Protein AF-A0A510UNJ1-F1 (afdb_monomer)

Structure (mmCIF, N/CA/C/O backbone):
data_AF-A0A510UNJ1-F1
#
_entry.id   AF-A0A510UNJ1-F1
#
loop_
_atom_site.group_PDB
_atom_site.id
_atom_site.type_symbol
_atom_site.label_atom_id
_atom_site.label_alt_id
_atom_site.label_comp_id
_atom_site.label_asym_id
_atom_site.label_entity_id
_atom_site.label_seq_id
_atom_site.pdbx_PDB_ins_code
_atom_site.Cartn_x
_atom_site.Cartn_y
_atom_site.Cartn_z
_atom_site.occupancy
_atom_site.B_iso_or_equiv
_atom_site.auth_seq_id
_atom_site.auth_comp_id
_atom_site.auth_asym_id
_atom_site.auth_atom_id
_atom_site.pdbx_PDB_model_num
ATOM 1 N N . MET A 1 1 ? 38.463 -14.351 -12.383 1.00 63.19 1 MET A N 1
ATOM 2 C CA . MET A 1 1 ? 37.928 -12.969 -12.319 1.00 63.19 1 MET A CA 1
ATOM 3 C C . MET A 1 1 ? 36.703 -12.955 -11.418 1.00 63.19 1 MET A C 1
ATOM 5 O O . MET A 1 1 ? 35.795 -13.740 -11.665 1.00 63.19 1 MET A O 1
ATOM 9 N N . VAL A 1 2 ? 36.677 -12.111 -10.383 1.00 76.62 2 VAL A N 1
ATOM 10 C CA . VAL A 1 2 ? 35.501 -11.954 -9.507 1.00 76.62 2 VAL A CA 1
ATOM 11 C C . VAL A 1 2 ? 34.399 -11.244 -10.297 1.00 76.62 2 VAL A C 1
ATOM 13 O O . VAL A 1 2 ? 34.618 -10.145 -10.804 1.00 76.62 2 VAL A O 1
ATOM 16 N N . ARG A 1 3 ? 33.237 -11.886 -10.448 1.00 82.31 3 ARG A N 1
ATOM 17 C CA . ARG A 1 3 ? 32.054 -11.294 -11.090 1.00 82.31 3 ARG A CA 1
ATOM 18 C C . ARG A 1 3 ? 31.134 -10.731 -10.015 1.00 82.31 3 ARG A C 1
ATOM 20 O O . ARG A 1 3 ? 30.825 -11.417 -9.045 1.00 82.31 3 ARG A O 1
ATOM 27 N N . PHE A 1 4 ? 30.714 -9.482 -10.185 1.00 87.44 4 PHE A N 1
ATOM 28 C CA . PHE A 1 4 ? 29.807 -8.809 -9.259 1.00 87.44 4 PHE A CA 1
ATOM 29 C C . PHE A 1 4 ? 28.425 -8.699 -9.892 1.00 87.44 4 PHE A C 1
ATOM 31 O O . PHE A 1 4 ? 28.210 -7.842 -10.745 1.00 87.44 4 PHE A O 1
ATOM 38 N N . ASP A 1 5 ? 27.480 -9.535 -9.471 1.00 90.50 5 ASP A N 1
ATOM 39 C CA . ASP A 1 5 ? 26.153 -9.570 -10.088 1.00 90.50 5 ASP A CA 1
ATOM 40 C C . ASP A 1 5 ? 25.157 -8.632 -9.397 1.00 90.50 5 ASP A C 1
ATOM 42 O O . ASP A 1 5 ? 25.157 -8.444 -8.175 1.00 90.50 5 ASP A O 1
ATOM 46 N N . CYS A 1 6 ? 24.257 -8.037 -10.179 1.00 89.81 6 CYS A N 1
ATOM 47 C CA . CYS A 1 6 ? 23.138 -7.281 -9.638 1.00 89.81 6 CYS A CA 1
ATOM 48 C C . CYS A 1 6 ? 22.082 -8.219 -9.038 1.00 89.81 6 CYS A C 1
ATOM 50 O O . CYS A 1 6 ? 21.509 -9.074 -9.714 1.00 89.81 6 CYS A O 1
ATOM 52 N N . ASN A 1 7 ? 21.730 -7.982 -7.773 1.00 86.19 7 ASN A N 1
ATOM 53 C CA . ASN A 1 7 ? 20.731 -8.768 -7.042 1.00 86.19 7 ASN A CA 1
ATOM 54 C C . ASN A 1 7 ? 19.298 -8.664 -7.600 1.00 86.19 7 ASN A C 1
ATOM 56 O O . ASN A 1 7 ? 18.437 -9.448 -7.180 1.00 86.19 7 ASN A O 1
ATOM 60 N N . GLY A 1 8 ? 19.042 -7.694 -8.485 1.00 86.12 8 GLY A N 1
ATOM 61 C CA . GLY A 1 8 ? 17.770 -7.484 -9.175 1.00 86.12 8 GLY A CA 1
ATOM 62 C C . GLY A 1 8 ? 17.743 -8.112 -10.566 1.00 86.12 8 GLY A C 1
ATOM 63 O O . GLY A 1 8 ? 17.022 -9.077 -10.785 1.00 86.12 8 GLY A O 1
ATOM 64 N N . CYS A 1 9 ? 18.532 -7.567 -11.495 1.00 88.69 9 CYS A N 1
ATOM 65 C CA . CYS A 1 9 ? 18.499 -7.930 -12.918 1.00 88.69 9 CYS A CA 1
ATOM 66 C C . CYS A 1 9 ? 19.518 -8.997 -13.346 1.00 88.69 9 CYS A C 1
ATOM 68 O O . CYS A 1 9 ? 19.547 -9.347 -14.519 1.00 88.69 9 CYS A O 1
ATOM 70 N N . LYS A 1 10 ? 20.370 -9.489 -12.433 1.00 90.00 10 LYS A N 1
ATOM 71 C CA . LYS A 1 10 ? 21.410 -10.500 -12.711 1.00 90.00 10 LYS A CA 1
ATOM 72 C C . LYS A 1 10 ? 22.481 -10.092 -13.735 1.00 90.00 10 LYS A C 1
ATOM 74 O O . LYS A 1 10 ? 23.269 -10.935 -14.141 1.00 90.00 10 LYS A O 1
ATOM 79 N N . LEU A 1 11 ? 22.567 -8.810 -14.098 1.00 90.50 11 LEU A N 1
ATOM 80 C CA . LEU A 1 11 ? 23.686 -8.287 -14.886 1.00 90.50 11 LEU A CA 1
ATOM 81 C C . LEU A 1 11 ? 24.994 -8.394 -14.096 1.00 90.50 11 LEU A C 1
ATOM 83 O O . LEU A 1 11 ? 25.033 -8.025 -12.919 1.00 90.50 11 LEU A O 1
ATOM 87 N N . SER A 1 12 ? 26.047 -8.865 -14.761 1.00 92.00 12 SER A N 1
ATOM 88 C CA . SER A 1 12 ? 27.388 -9.003 -14.194 1.00 92.00 12 SER A CA 1
ATOM 89 C C . SER A 1 12 ? 28.234 -7.759 -14.448 1.00 92.00 12 SER A C 1
ATOM 91 O O . SER A 1 12 ? 28.251 -7.213 -15.550 1.00 92.00 12 SER A O 1
ATOM 93 N N . PHE A 1 13 ? 28.988 -7.339 -13.434 1.00 92.19 13 PHE A N 1
ATOM 94 C CA . PHE A 1 13 ? 29.866 -6.173 -13.484 1.00 92.19 13 PHE A CA 1
ATOM 95 C C . PHE A 1 13 ? 31.313 -6.552 -13.169 1.00 92.19 13 PHE A C 1
ATOM 97 O O . PHE A 1 13 ? 31.586 -7.478 -12.403 1.00 92.19 13 PHE A O 1
ATOM 104 N N . SER A 1 14 ? 32.244 -5.785 -13.743 1.00 91.06 14 SER A N 1
ATOM 105 C CA . SER A 1 14 ? 33.690 -5.968 -13.565 1.00 91.06 14 SER A CA 1
ATOM 106 C C . SER A 1 14 ? 34.210 -5.480 -12.208 1.00 91.06 14 SER A C 1
ATOM 108 O O . SER A 1 14 ? 35.350 -5.757 -11.858 1.00 91.06 14 SER A O 1
ATOM 110 N N . SER A 1 15 ? 33.417 -4.703 -11.465 1.00 93.31 15 SER A N 1
ATOM 111 C CA . SER A 1 15 ? 33.780 -4.199 -10.141 1.00 93.31 15 SER A CA 1
ATOM 112 C C . SER A 1 15 ? 32.551 -3.954 -9.273 1.00 93.31 15 SER A C 1
ATOM 114 O O . SER A 1 15 ? 31.446 -3.703 -9.768 1.00 93.31 15 SER A O 1
ATOM 116 N N . GLU A 1 16 ? 32.765 -3.969 -7.960 1.00 91.19 16 GLU A N 1
ATOM 117 C CA . GLU A 1 16 ? 31.724 -3.677 -6.982 1.00 91.19 16 GLU A CA 1
ATOM 118 C C . GLU A 1 16 ? 31.163 -2.253 -7.125 1.00 91.19 16 GLU A C 1
ATOM 120 O O . GLU A 1 16 ? 29.950 -2.053 -7.051 1.00 91.19 16 GLU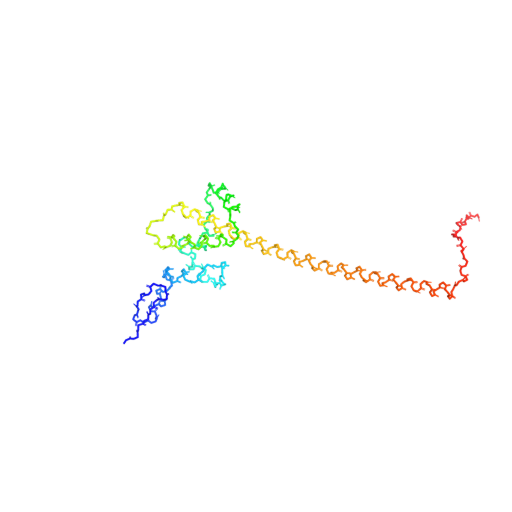 A O 1
ATOM 125 N N . ALA A 1 17 ? 32.023 -1.268 -7.401 1.00 90.94 17 ALA A N 1
ATOM 126 C CA . ALA A 1 17 ? 31.616 0.123 -7.594 1.00 90.94 17 ALA A CA 1
ATOM 127 C C . ALA A 1 17 ? 30.626 0.278 -8.762 1.00 90.94 17 ALA A C 1
ATOM 129 O O . ALA A 1 17 ? 29.587 0.920 -8.604 1.00 90.94 17 ALA A O 1
ATOM 130 N N . LYS A 1 18 ? 30.887 -0.383 -9.902 1.00 90.75 18 LYS A N 1
ATOM 131 C CA . LYS A 1 18 ? 29.983 -0.368 -11.065 1.00 90.75 18 LYS A CA 1
ATOM 132 C C . LYS A 1 18 ? 28.649 -1.050 -10.761 1.00 90.75 18 LYS A C 1
ATOM 134 O O . LYS A 1 18 ? 27.599 -0.520 -11.119 1.00 90.75 18 LYS A O 1
ATOM 139 N N . ARG A 1 19 ? 28.669 -2.183 -10.045 1.00 92.69 19 ARG A N 1
ATOM 140 C CA . ARG A 1 19 ? 27.445 -2.852 -9.567 1.00 92.69 19 ARG A CA 1
ATOM 141 C C . ARG A 1 19 ? 26.626 -1.921 -8.667 1.00 92.69 19 ARG A C 1
ATOM 143 O O . ARG A 1 19 ? 25.414 -1.826 -8.835 1.00 92.69 19 ARG A O 1
ATOM 150 N N . ASN A 1 20 ? 27.271 -1.247 -7.714 1.00 88.75 20 ASN A N 1
ATOM 151 C CA . ASN A 1 20 ? 26.604 -0.342 -6.774 1.00 88.75 20 ASN A CA 1
ATOM 152 C C . ASN A 1 20 ? 25.991 0.863 -7.484 1.00 88.75 20 ASN A C 1
ATOM 154 O O . ASN A 1 20 ? 24.855 1.217 -7.185 1.00 88.75 20 ASN A O 1
ATOM 158 N N . GLN A 1 21 ? 26.707 1.447 -8.445 1.00 89.50 21 GLN A N 1
ATOM 159 C CA . GLN A 1 21 ? 26.184 2.527 -9.274 1.00 89.50 21 GLN A CA 1
ATOM 160 C C . GLN A 1 21 ? 24.960 2.062 -10.071 1.00 89.50 21 GLN A C 1
ATOM 162 O O . GLN A 1 21 ? 23.917 2.700 -10.006 1.00 89.50 21 GLN A O 1
ATOM 167 N N . HIS A 1 22 ? 25.032 0.898 -10.724 1.00 90.06 22 HIS A N 1
ATOM 168 C CA . HIS A 1 22 ? 23.895 0.328 -11.449 1.00 90.06 22 HIS A CA 1
ATOM 169 C C . HIS A 1 22 ? 22.672 0.068 -10.552 1.00 90.06 22 HIS A C 1
ATOM 171 O O . HIS A 1 22 ? 21.536 0.305 -10.956 1.00 90.06 22 HIS A O 1
ATOM 177 N N . GLN A 1 23 ? 22.878 -0.415 -9.323 1.00 88.75 23 GLN A N 1
ATOM 178 C CA . GLN A 1 23 ? 21.786 -0.683 -8.381 1.00 88.75 23 GLN A CA 1
ATOM 179 C C . GLN A 1 23 ? 20.989 0.570 -7.990 1.00 88.75 23 GLN A C 1
ATOM 181 O O . GLN A 1 23 ? 19.853 0.427 -7.539 1.00 88.75 23 GLN A O 1
ATOM 186 N N . LEU A 1 24 ? 21.545 1.775 -8.163 1.00 84.94 24 LEU A N 1
ATOM 187 C CA . LEU A 1 24 ? 20.820 3.021 -7.902 1.00 84.94 24 LEU A CA 1
ATOM 188 C C . LEU A 1 24 ? 19.671 3.247 -8.891 1.00 84.94 24 LEU A C 1
ATOM 190 O O . LEU A 1 24 ? 18.649 3.790 -8.480 1.00 84.94 24 LEU A O 1
ATOM 194 N N . ASP A 1 25 ? 19.812 2.759 -10.125 1.00 84.56 25 ASP A N 1
ATOM 195 C CA . ASP A 1 25 ? 18.852 2.979 -11.217 1.00 84.56 25 ASP A CA 1
ATOM 196 C C . ASP A 1 25 ? 18.144 1.687 -11.661 1.00 84.56 25 ASP A C 1
ATOM 198 O O . ASP A 1 25 ? 17.183 1.705 -12.428 1.00 84.56 25 ASP A O 1
ATOM 202 N N . CYS A 1 26 ? 18.593 0.529 -11.175 1.00 88.38 26 CYS A N 1
ATOM 203 C CA . CYS A 1 26 ? 18.045 -0.767 -11.552 1.00 88.38 26 CYS A CA 1
ATOM 204 C C . CYS A 1 26 ? 16.625 -0.976 -10.999 1.00 88.38 26 CYS A C 1
ATOM 206 O O . CYS A 1 26 ? 16.444 -1.369 -9.844 1.00 88.38 26 CYS A O 1
ATOM 208 N N . THR A 1 27 ? 15.605 -0.821 -11.848 1.00 86.19 27 THR A N 1
ATOM 209 C CA . THR A 1 27 ? 14.188 -0.999 -11.486 1.00 86.19 27 THR A CA 1
ATOM 210 C C . THR A 1 27 ? 13.922 -2.331 -10.784 1.00 86.19 27 THR A C 1
ATOM 212 O O . THR A 1 27 ? 13.301 -2.357 -9.726 1.00 86.19 27 THR A O 1
ATOM 215 N N . LEU A 1 28 ? 14.454 -3.443 -11.305 1.00 87.12 28 LEU A N 1
ATOM 216 C CA . LEU A 1 28 ? 14.273 -4.777 -10.714 1.00 87.12 28 LEU A CA 1
ATOM 217 C C . LEU A 1 28 ? 14.868 -4.887 -9.307 1.00 87.12 28 LEU A C 1
ATOM 219 O O . LEU A 1 28 ? 14.268 -5.494 -8.418 1.00 87.12 28 LEU A O 1
ATOM 223 N N . PHE A 1 29 ? 16.040 -4.292 -9.087 1.00 88.62 29 PHE A N 1
ATOM 224 C CA . PHE A 1 29 ? 16.665 -4.263 -7.768 1.00 88.62 29 PHE A CA 1
ATOM 225 C C . PHE A 1 29 ? 15.842 -3.421 -6.794 1.00 88.62 29 PHE A C 1
ATOM 227 O O . PHE A 1 29 ? 15.574 -3.844 -5.670 1.00 88.62 29 PHE A O 1
ATOM 234 N N . LEU A 1 30 ? 15.392 -2.253 -7.241 1.00 86.56 30 LEU A N 1
ATOM 235 C CA . LEU A 1 30 ? 14.628 -1.330 -6.418 1.00 86.56 30 LEU A CA 1
ATOM 236 C C . LEU A 1 30 ? 13.249 -1.882 -6.057 1.00 86.56 30 LEU A C 1
ATOM 238 O O . LEU A 1 30 ? 12.837 -1.751 -4.905 1.00 86.56 30 LEU A O 1
ATOM 242 N N . LEU A 1 31 ? 12.569 -2.561 -6.987 1.00 86.69 31 LEU A N 1
ATOM 243 C CA . LEU A 1 31 ? 11.312 -3.264 -6.725 1.00 86.69 31 LEU A CA 1
ATOM 244 C C . LEU A 1 31 ? 11.490 -4.386 -5.701 1.00 86.69 31 LEU A C 1
ATOM 246 O O . LEU A 1 31 ? 10.633 -4.544 -4.830 1.00 86.69 31 LEU A O 1
ATOM 250 N N . LYS A 1 32 ? 12.626 -5.098 -5.736 1.00 86.75 32 LYS A N 1
ATOM 251 C CA . LYS A 1 32 ? 12.969 -6.157 -4.772 1.00 86.75 32 LYS A CA 1
ATOM 252 C C . LYS A 1 32 ? 13.074 -5.650 -3.331 1.00 86.75 32 LYS A C 1
ATOM 254 O O . LYS A 1 32 ? 12.850 -6.429 -2.411 1.00 86.75 32 LYS A O 1
ATOM 259 N N . LEU A 1 33 ? 13.356 -4.360 -3.121 1.00 84.25 33 LEU A N 1
ATOM 260 C CA . LEU A 1 33 ? 13.348 -3.755 -1.783 1.00 84.25 33 LEU A CA 1
ATOM 261 C C . LEU A 1 33 ? 11.960 -3.774 -1.119 1.00 84.25 33 LEU A C 1
ATOM 263 O O . LEU A 1 33 ? 11.892 -3.615 0.094 1.00 84.25 33 LEU A O 1
ATOM 267 N N . GLY A 1 34 ? 10.891 -3.961 -1.901 1.00 87.31 34 GLY A N 1
ATOM 268 C CA . GLY A 1 34 ? 9.498 -3.946 -1.459 1.00 87.31 34 GLY A CA 1
ATOM 269 C C . GLY A 1 34 ? 8.952 -2.548 -1.122 1.00 87.31 34 GLY A C 1
ATOM 270 O O . GLY A 1 34 ? 9.721 -1.608 -0.911 1.00 87.31 34 GLY A O 1
ATOM 271 N N . PRO A 1 35 ? 7.617 -2.393 -1.104 1.00 92.56 35 PRO A N 1
ATOM 272 C CA . PRO A 1 35 ? 6.972 -1.119 -0.821 1.00 92.56 35 PRO A CA 1
ATOM 273 C C . PRO A 1 35 ? 7.023 -0.763 0.670 1.00 92.56 35 PRO A C 1
ATOM 275 O O . PRO A 1 35 ? 7.065 -1.620 1.558 1.00 92.56 35 PRO A O 1
ATOM 278 N N . SER A 1 36 ? 6.954 0.533 0.943 1.00 93.12 36 SER A N 1
ATOM 279 C CA . SER A 1 36 ? 7.095 1.145 2.269 1.00 93.12 36 SER A CA 1
ATOM 280 C C . SER A 1 36 ? 6.017 0.771 3.280 1.00 93.12 36 SER A C 1
ATOM 282 O O . SER A 1 36 ? 6.259 0.865 4.481 1.00 93.12 36 SER A O 1
ATOM 284 N N . PHE A 1 37 ? 4.851 0.306 2.827 1.00 91.19 37 PHE A N 1
ATOM 285 C CA . PHE A 1 37 ? 3.825 -0.218 3.728 1.00 91.19 37 PHE A CA 1
ATOM 286 C C . PHE A 1 37 ? 4.173 -1.604 4.300 1.00 91.19 37 PHE A C 1
ATOM 288 O O . PHE A 1 37 ? 3.568 -2.007 5.288 1.00 91.19 37 PHE A O 1
ATOM 295 N N . ARG A 1 38 ? 5.146 -2.330 3.721 1.00 90.81 38 ARG A N 1
ATOM 296 C CA . ARG A 1 38 ? 5.634 -3.619 4.253 1.00 90.81 38 ARG A CA 1
ATOM 297 C C . ARG A 1 38 ? 6.970 -3.518 4.964 1.00 90.81 38 ARG A C 1
ATOM 299 O O . ARG A 1 38 ? 7.219 -4.269 5.900 1.00 90.81 38 ARG A O 1
ATOM 306 N N . ILE A 1 39 ? 7.854 -2.650 4.483 1.00 89.06 39 ILE A N 1
ATOM 307 C CA . ILE A 1 39 ? 9.242 -2.594 4.941 1.00 89.06 39 ILE A CA 1
ATOM 308 C C . ILE A 1 39 ? 9.567 -1.172 5.374 1.00 89.06 39 ILE A C 1
ATOM 310 O O . ILE A 1 39 ? 9.319 -0.208 4.652 1.00 89.06 39 ILE A O 1
ATOM 314 N N . LYS A 1 40 ? 10.186 -1.035 6.549 1.00 88.12 40 LYS A N 1
ATOM 315 C CA . LYS A 1 40 ? 10.689 0.256 7.021 1.00 88.12 40 LYS A CA 1
ATOM 316 C C . LYS A 1 40 ? 11.891 0.670 6.169 1.00 88.12 40 LYS A C 1
ATOM 318 O O . LYS A 1 40 ? 12.968 0.084 6.260 1.00 88.12 40 LYS A O 1
ATOM 323 N N . MET A 1 41 ? 11.705 1.686 5.331 1.00 86.44 41 MET A N 1
ATOM 324 C CA . MET A 1 41 ? 12.730 2.180 4.410 1.00 86.44 41 MET A CA 1
ATOM 325 C C . MET A 1 41 ? 13.316 3.518 4.866 1.00 86.44 41 MET A C 1
ATOM 327 O O . MET A 1 41 ? 12.628 4.351 5.453 1.00 86.44 41 MET A O 1
ATOM 331 N N . SER A 1 42 ? 14.587 3.767 4.539 1.00 89.88 42 SER A N 1
ATOM 332 C CA . SER A 1 42 ? 15.191 5.090 4.723 1.00 89.88 42 SER A CA 1
ATOM 333 C C . SER A 1 42 ? 14.649 6.098 3.702 1.00 89.88 42 SER A C 1
ATOM 335 O O . SER A 1 42 ? 14.262 5.728 2.590 1.00 89.88 42 SER A O 1
ATOM 337 N N . LYS A 1 43 ? 14.692 7.397 4.036 1.00 89.94 43 LYS A N 1
ATOM 338 C CA . LYS A 1 43 ? 14.239 8.488 3.148 1.00 89.94 43 LYS A CA 1
ATOM 339 C C . LYS A 1 43 ? 14.885 8.432 1.757 1.00 89.94 43 LYS A C 1
ATOM 34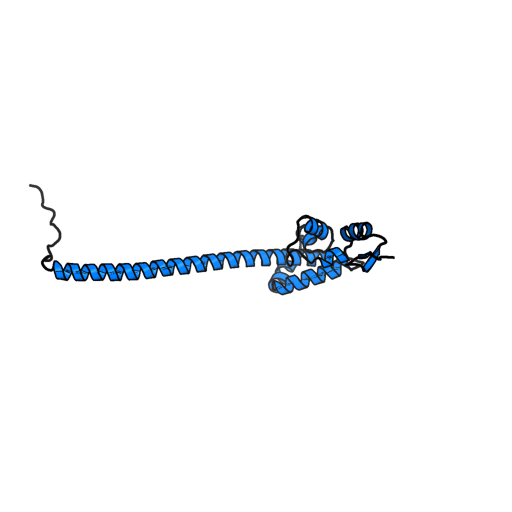1 O O . LYS A 1 43 ? 14.209 8.668 0.757 1.00 89.94 43 LYS A O 1
ATOM 346 N N . LYS A 1 44 ? 16.175 8.075 1.687 1.00 88.00 44 LYS A N 1
ATOM 347 C CA . LYS A 1 44 ? 16.905 7.914 0.420 1.00 88.00 44 LYS A CA 1
ATOM 348 C C . LYS A 1 44 ? 16.283 6.809 -0.440 1.00 88.00 44 LYS A C 1
ATOM 350 O O . LYS A 1 44 ? 15.969 7.058 -1.596 1.00 88.00 44 LYS A O 1
ATOM 355 N N . LYS A 1 45 ? 16.028 5.625 0.132 1.00 87.06 45 LYS A N 1
ATOM 356 C CA . LYS A 1 45 ? 15.422 4.501 -0.601 1.00 87.06 45 LYS A CA 1
ATOM 357 C C . LYS A 1 45 ? 13.974 4.786 -1.018 1.00 87.06 45 LYS A C 1
ATOM 359 O O . LYS A 1 45 ? 13.597 4.438 -2.129 1.00 87.06 45 LYS A O 1
ATOM 364 N N . LEU A 1 46 ? 13.197 5.481 -0.181 1.00 90.56 46 LEU A N 1
ATOM 365 C CA . LEU A 1 46 ? 11.845 5.937 -0.537 1.00 90.56 46 LEU A CA 1
ATOM 366 C C . LEU A 1 46 ? 11.856 6.865 -1.752 1.00 90.56 46 LEU A C 1
ATOM 368 O O . LEU A 1 46 ? 11.026 6.725 -2.643 1.00 90.56 46 LEU A O 1
ATOM 372 N N . ARG A 1 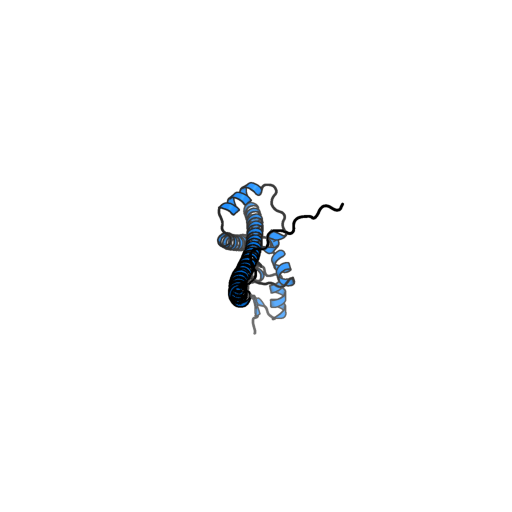47 ? 12.802 7.812 -1.801 1.00 90.88 47 ARG A N 1
ATOM 373 C CA . ARG A 1 47 ? 12.929 8.741 -2.931 1.00 90.88 47 ARG A CA 1
ATOM 374 C C . ARG A 1 47 ? 13.225 8.000 -4.232 1.00 90.88 47 ARG A C 1
ATOM 376 O O . ARG A 1 47 ? 12.612 8.331 -5.237 1.00 90.88 47 ARG A O 1
ATOM 383 N N . VAL A 1 48 ? 14.108 7.007 -4.177 1.00 89.62 48 VAL A N 1
ATOM 384 C CA . VAL A 1 48 ? 14.476 6.186 -5.337 1.00 89.62 48 VAL A CA 1
ATOM 385 C C . VAL A 1 48 ? 13.328 5.262 -5.766 1.00 89.62 48 VAL A C 1
ATOM 387 O O . VAL A 1 48 ? 13.080 5.099 -6.950 1.00 89.62 48 VAL A O 1
ATOM 390 N N . ARG A 1 49 ? 12.543 4.697 -4.841 1.00 91.06 49 ARG A N 1
ATOM 391 C CA . ARG A 1 49 ? 11.327 3.960 -5.234 1.00 91.06 49 ARG A CA 1
ATOM 392 C C . ARG A 1 49 ? 10.275 4.866 -5.868 1.00 91.06 49 ARG A C 1
ATOM 394 O O . ARG A 1 49 ? 9.621 4.476 -6.829 1.00 91.06 49 ARG A O 1
ATOM 401 N N . ALA A 1 50 ? 10.133 6.083 -5.357 1.00 92.50 50 ALA A N 1
ATOM 402 C CA . ALA A 1 50 ? 9.158 7.042 -5.857 1.00 92.50 50 ALA A CA 1
ATOM 403 C C . ALA A 1 50 ? 9.463 7.580 -7.266 1.00 92.50 50 ALA A C 1
ATOM 405 O O . ALA A 1 50 ? 8.588 8.208 -7.855 1.00 92.50 50 ALA A O 1
ATOM 406 N N . SER A 1 51 ? 10.672 7.372 -7.803 1.00 90.25 51 SER A N 1
ATOM 407 C CA . SER A 1 51 ? 10.976 7.670 -9.209 1.00 90.25 51 SER A CA 1
ATOM 408 C C . SER A 1 51 ? 10.563 6.546 -10.163 1.00 90.25 51 SER A C 1
ATOM 410 O O . SER A 1 51 ? 10.556 6.755 -11.370 1.00 90.25 51 SER A O 1
ATOM 412 N N . ILE A 1 52 ? 10.193 5.368 -9.649 1.00 90.81 52 ILE A N 1
ATOM 413 C CA . ILE A 1 52 ? 9.707 4.251 -10.462 1.00 90.81 52 ILE A CA 1
ATOM 414 C C . ILE A 1 52 ? 8.214 4.433 -10.703 1.00 90.81 52 ILE A C 1
ATOM 416 O O . ILE A 1 52 ? 7.409 4.304 -9.781 1.00 90.81 52 ILE A O 1
ATOM 420 N N . GLN A 1 53 ? 7.838 4.696 -11.950 1.00 91.69 53 GLN A N 1
ATOM 421 C CA . GLN A 1 53 ? 6.437 4.786 -12.339 1.00 91.69 53 GLN A CA 1
ATOM 422 C C . GLN A 1 53 ? 5.690 3.483 -12.020 1.00 91.69 53 GLN A C 1
ATOM 424 O O . GLN A 1 53 ? 6.173 2.387 -12.290 1.00 91.69 53 GLN A O 1
ATOM 429 N N . GLY A 1 54 ? 4.502 3.608 -11.427 1.00 91.50 54 GLY A N 1
ATOM 430 C CA . GLY A 1 54 ? 3.700 2.463 -10.990 1.00 91.50 54 GLY A CA 1
ATOM 431 C C . GLY A 1 54 ? 4.062 1.911 -9.610 1.00 91.50 54 GLY A C 1
ATOM 432 O O . GLY A 1 54 ? 3.318 1.077 -9.091 1.00 91.50 54 GLY A O 1
ATOM 433 N N . SER A 1 55 ? 5.135 2.389 -8.972 1.00 94.75 55 SER A N 1
ATOM 434 C CA . SER A 1 55 ? 5.403 2.024 -7.581 1.00 94.75 55 SER A CA 1
ATOM 435 C C . SER A 1 55 ? 4.371 2.620 -6.628 1.00 94.75 55 SER A C 1
ATOM 437 O O . SER A 1 55 ? 3.730 3.632 -6.928 1.00 94.75 55 SER A O 1
ATOM 439 N N . TYR A 1 56 ? 4.222 2.006 -5.453 1.00 95.56 56 TYR A N 1
ATOM 440 C CA . TYR A 1 56 ? 3.359 2.541 -4.396 1.00 95.56 56 TYR A CA 1
ATOM 441 C C . TYR A 1 56 ? 3.781 3.964 -3.996 1.00 95.56 56 TYR A C 1
ATOM 443 O O . TYR A 1 56 ? 2.951 4.864 -3.875 1.00 95.56 56 TYR A O 1
ATOM 451 N N . GLU A 1 57 ? 5.086 4.201 -3.838 1.00 95.62 57 GLU A N 1
ATOM 452 C CA . GLU A 1 57 ? 5.613 5.510 -3.451 1.00 95.62 57 GLU A CA 1
ATOM 453 C C . GLU A 1 57 ? 5.396 6.572 -4.532 1.00 95.62 57 GLU A C 1
ATOM 455 O O . GLU A 1 57 ? 5.130 7.731 -4.208 1.00 95.62 57 GLU A O 1
ATOM 460 N N . TRP A 1 58 ? 5.510 6.185 -5.804 1.00 95.50 58 TRP A N 1
ATOM 461 C CA . TRP A 1 58 ? 5.201 7.056 -6.931 1.00 95.50 58 TRP A CA 1
ATOM 462 C C . TRP A 1 58 ? 3.711 7.406 -6.943 1.00 95.50 58 TRP A C 1
ATOM 464 O O . TRP A 1 58 ? 3.357 8.582 -6.946 1.00 95.50 58 TRP A O 1
ATOM 474 N N . ALA A 1 59 ? 2.847 6.396 -6.827 1.00 96.25 59 ALA A N 1
ATOM 475 C CA . ALA A 1 59 ? 1.395 6.543 -6.847 1.00 96.25 59 ALA A CA 1
ATOM 476 C C . ALA A 1 59 ? 0.870 7.497 -5.762 1.00 96.25 59 ALA A C 1
ATOM 478 O O . ALA A 1 59 ? -0.056 8.267 -6.007 1.00 96.25 59 ALA A O 1
ATOM 479 N N . LEU A 1 60 ? 1.482 7.487 -4.574 1.00 95.12 60 LEU A N 1
ATOM 480 C CA . LEU A 1 60 ? 1.131 8.407 -3.489 1.00 95.12 60 LEU A CA 1
ATOM 481 C C . LEU A 1 60 ? 1.548 9.863 -3.738 1.00 95.12 60 LEU A C 1
ATOM 483 O O . LEU A 1 60 ? 0.982 10.761 -3.114 1.00 95.12 60 LEU A O 1
ATOM 487 N N . ARG A 1 61 ? 2.538 10.108 -4.604 1.00 94.62 61 ARG A N 1
ATOM 488 C CA . ARG A 1 61 ? 2.923 11.462 -5.041 1.00 94.62 61 ARG A CA 1
ATOM 489 C C . ARG A 1 61 ? 2.068 11.958 -6.198 1.00 94.62 61 ARG A C 1
ATOM 491 O O . ARG A 1 61 ? 1.997 13.161 -6.427 1.00 94.62 61 ARG A O 1
ATOM 498 N N . THR A 1 62 ? 1.431 11.045 -6.919 1.00 94.38 62 THR A N 1
ATOM 499 C CA . THR A 1 62 ? 0.522 11.376 -8.008 1.00 94.38 62 THR A CA 1
ATOM 500 C C . THR A 1 62 ? -0.838 11.798 -7.462 1.00 94.38 62 THR A C 1
ATOM 502 O O . THR A 1 62 ? -1.358 11.236 -6.491 1.00 94.38 62 THR A O 1
ATOM 505 N N . THR A 1 63 ? -1.435 12.798 -8.106 1.00 92.62 63 THR A N 1
ATOM 506 C CA . THR A 1 63 ? -2.800 13.227 -7.813 1.00 92.62 63 THR A CA 1
ATOM 507 C C . THR A 1 63 ? -3.801 12.142 -8.205 1.00 92.62 63 THR A C 1
ATOM 509 O O . THR A 1 63 ? -3.592 11.370 -9.142 1.00 92.62 63 THR A O 1
ATOM 512 N N . LEU A 1 64 ? -4.912 12.066 -7.469 1.00 92.69 64 LEU A N 1
ATOM 513 C CA . LEU A 1 64 ? -5.992 11.149 -7.816 1.00 92.69 64 LEU A CA 1
ATOM 514 C C . LEU A 1 64 ? -6.596 11.532 -9.180 1.00 92.69 64 LEU A C 1
ATOM 516 O O . LEU A 1 64 ? -6.829 12.719 -9.426 1.00 92.69 64 LEU A O 1
ATOM 520 N N . PRO A 1 65 ? -6.929 10.556 -10.044 1.00 91.88 65 PRO A N 1
ATOM 521 C CA . PRO A 1 65 ? -7.584 10.843 -11.317 1.00 91.88 65 PRO A CA 1
ATOM 522 C C . PRO A 1 65 ? -8.928 11.556 -11.099 1.00 91.88 65 PRO A C 1
ATOM 524 O O . PRO A 1 65 ? -9.697 11.160 -10.217 1.00 91.88 65 PRO A O 1
ATOM 527 N N . LYS A 1 66 ? -9.248 12.570 -11.919 1.00 85.75 66 LYS A N 1
ATOM 528 C CA . LYS A 1 66 ? -10.436 13.440 -11.748 1.00 85.75 66 LYS A CA 1
ATOM 529 C C . LYS A 1 66 ? -11.757 12.660 -11.612 1.00 85.75 66 LYS A C 1
ATOM 531 O O . LYS A 1 66 ? -12.577 12.979 -10.759 1.00 85.75 66 LYS A O 1
ATOM 536 N N . ASN A 1 67 ? -11.921 11.572 -12.367 1.00 83.94 67 ASN A N 1
ATOM 537 C CA . ASN A 1 67 ? -13.140 10.747 -12.384 1.00 83.94 67 ASN A CA 1
ATOM 538 C C . ASN A 1 67 ? -13.034 9.457 -11.544 1.00 83.94 67 ASN A C 1
ATOM 540 O O . ASN A 1 67 ? -13.752 8.485 -11.770 1.00 83.94 67 ASN A O 1
ATOM 544 N N . SER A 1 68 ? -12.141 9.423 -10.551 1.00 88.50 68 SER A N 1
ATOM 545 C CA . SER A 1 68 ? -11.844 8.208 -9.776 1.00 88.50 68 SER A CA 1
ATOM 546 C C . SER A 1 68 ? -12.868 7.848 -8.696 1.00 88.50 68 SER A C 1
ATOM 548 O O . SER A 1 68 ? -12.806 6.740 -8.168 1.00 88.50 68 SER A O 1
ATOM 550 N N . LYS A 1 69 ? -13.824 8.727 -8.356 1.00 90.69 69 LYS A N 1
ATOM 551 C CA . LYS A 1 69 ? -14.718 8.549 -7.191 1.00 90.69 69 LYS A CA 1
ATOM 552 C C . LYS A 1 69 ? -15.494 7.226 -7.217 1.00 90.69 69 LYS A C 1
ATOM 554 O O . LYS A 1 69 ? -15.490 6.503 -6.224 1.00 90.69 69 LYS A O 1
ATOM 559 N N . LYS A 1 70 ? -16.114 6.879 -8.352 1.00 90.38 70 LYS A N 1
ATOM 560 C CA . LYS A 1 70 ? -16.865 5.616 -8.504 1.00 90.38 70 LYS A CA 1
ATOM 561 C C . LYS A 1 70 ? -15.947 4.398 -8.356 1.00 90.38 70 LYS A C 1
ATOM 563 O O . LYS A 1 70 ? -16.247 3.500 -7.576 1.00 90.38 70 LYS A O 1
ATOM 568 N N . CYS A 1 71 ? -14.801 4.405 -9.039 1.00 88.44 71 CYS A N 1
ATOM 569 C CA . CYS A 1 71 ? -13.810 3.328 -8.959 1.00 88.44 71 CYS A CA 1
ATOM 570 C C . CYS A 1 71 ? -13.246 3.166 -7.543 1.00 88.44 71 CYS A C 1
ATOM 572 O O . CYS A 1 71 ? -13.089 2.047 -7.065 1.00 88.44 71 CYS A O 1
ATOM 574 N N . ARG A 1 72 ? -12.982 4.280 -6.856 1.00 92.56 72 ARG A N 1
ATOM 575 C CA . ARG A 1 72 ? -12.499 4.297 -5.476 1.00 92.56 72 ARG A CA 1
ATOM 576 C C . ARG A 1 72 ? -13.507 3.649 -4.532 1.00 92.56 72 ARG A C 1
ATOM 578 O O . ARG A 1 72 ? -13.130 2.753 -3.791 1.00 92.56 72 ARG A O 1
ATOM 585 N N . LEU A 1 73 ? -14.779 4.044 -4.602 1.00 92.19 73 LEU A N 1
ATOM 586 C CA . LEU A 1 73 ? -15.842 3.458 -3.777 1.00 92.19 73 LEU A CA 1
ATOM 587 C C . LEU A 1 73 ? -16.050 1.968 -4.072 1.00 92.19 73 LEU A C 1
ATOM 589 O O . LEU A 1 73 ? -16.212 1.175 -3.149 1.00 92.19 73 LEU A O 1
ATOM 593 N N . ALA A 1 74 ? -16.020 1.573 -5.347 1.00 92.00 74 ALA A N 1
ATOM 594 C CA . ALA A 1 74 ? -16.148 0.170 -5.731 1.00 92.00 74 ALA A CA 1
ATOM 595 C C . ALA A 1 74 ? -14.988 -0.679 -5.186 1.00 92.00 74 ALA A C 1
ATOM 597 O O . ALA A 1 74 ? -15.216 -1.765 -4.658 1.00 92.00 74 ALA A O 1
ATOM 598 N N . MET A 1 75 ? -13.750 -0.181 -5.273 1.00 92.88 75 MET A N 1
ATOM 599 C CA . MET A 1 75 ? -12.585 -0.883 -4.728 1.00 92.88 75 MET A CA 1
ATOM 600 C C . MET A 1 75 ? -12.578 -0.916 -3.204 1.00 92.88 75 MET A C 1
ATOM 602 O O . MET A 1 75 ? -12.231 -1.945 -2.636 1.00 92.88 75 MET A O 1
ATOM 606 N N . ASP A 1 76 ? -12.990 0.165 -2.546 1.00 92.12 76 ASP A N 1
ATOM 607 C CA . ASP A 1 76 ? -13.050 0.225 -1.086 1.00 92.12 76 ASP A CA 1
ATOM 608 C C . ASP A 1 76 ? -14.024 -0.806 -0.501 1.00 92.12 76 ASP A C 1
ATOM 610 O O . ASP A 1 76 ? -13.687 -1.487 0.469 1.00 92.12 76 ASP A O 1
ATOM 614 N N . LYS A 1 77 ? -15.185 -0.976 -1.152 1.00 92.44 77 LYS A N 1
ATOM 615 C CA . LYS A 1 77 ? -16.174 -2.009 -0.812 1.00 92.44 77 LYS A CA 1
ATOM 616 C C . LYS A 1 77 ? -15.687 -3.423 -1.124 1.00 92.44 77 LYS A C 1
ATOM 618 O O . LYS A 1 77 ? -15.993 -4.347 -0.382 1.00 92.44 77 LYS A O 1
ATOM 623 N N . LYS A 1 78 ? -14.975 -3.601 -2.240 1.00 92.75 78 LYS A N 1
ATOM 624 C CA . LYS A 1 78 ? -14.567 -4.925 -2.728 1.00 92.75 78 LYS A CA 1
ATOM 6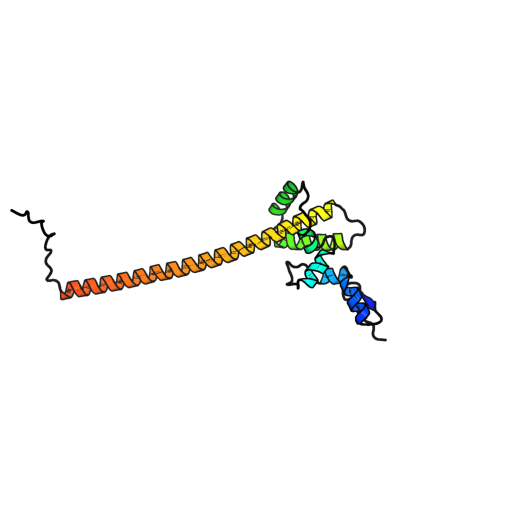25 C C . LYS A 1 78 ? -13.369 -5.502 -1.976 1.00 92.75 78 LYS A C 1
ATOM 627 O O . LYS A 1 78 ? -13.313 -6.710 -1.781 1.00 92.75 78 LYS A O 1
ATOM 632 N N . TYR A 1 79 ? -12.395 -4.670 -1.620 1.00 92.38 79 TYR A N 1
ATOM 633 C CA . TYR A 1 79 ? -11.100 -5.136 -1.135 1.00 92.38 79 TYR A CA 1
ATOM 634 C C . TYR A 1 79 ? -10.882 -4.775 0.333 1.00 92.38 79 TYR A C 1
ATOM 636 O O . TYR A 1 79 ? -10.989 -3.610 0.725 1.00 92.38 79 TYR A O 1
ATOM 644 N N . ASN A 1 80 ? -10.494 -5.759 1.146 1.00 92.81 80 ASN A N 1
ATOM 645 C CA . ASN A 1 80 ? -9.953 -5.498 2.481 1.00 92.81 80 ASN A CA 1
ATOM 646 C C . ASN A 1 80 ? -8.505 -4.956 2.382 1.00 92.81 80 ASN A C 1
ATOM 648 O O . ASN A 1 80 ? -7.949 -4.824 1.289 1.00 92.81 80 ASN A O 1
ATOM 652 N N . GLN A 1 81 ? -7.882 -4.605 3.515 1.00 93.00 81 GLN A N 1
ATOM 653 C CA . GLN A 1 81 ? -6.507 -4.082 3.502 1.00 93.00 81 GLN A CA 1
ATOM 654 C C . GLN A 1 81 ? -5.518 -5.088 2.884 1.00 93.00 81 GLN A C 1
ATOM 656 O O . GLN A 1 81 ? -4.736 -4.710 2.018 1.00 93.00 81 GLN A O 1
ATOM 661 N N . ALA A 1 82 ? -5.569 -6.359 3.290 1.00 93.50 82 ALA A N 1
ATOM 662 C CA . ALA A 1 82 ? -4.639 -7.385 2.819 1.00 93.50 82 ALA A CA 1
ATOM 663 C C . ALA A 1 82 ? -4.769 -7.649 1.308 1.00 93.50 82 ALA A C 1
ATOM 665 O O . ALA A 1 82 ? -3.771 -7.875 0.621 1.00 93.50 82 ALA A O 1
ATOM 666 N N . ASP A 1 83 ? -5.986 -7.583 0.775 1.00 94.44 83 ASP A N 1
ATOM 667 C CA . ASP A 1 83 ? -6.243 -7.740 -0.650 1.00 94.44 83 ASP A CA 1
ATOM 668 C C . ASP A 1 83 ? -5.755 -6.523 -1.437 1.00 94.44 83 ASP A C 1
ATOM 670 O O . ASP A 1 83 ? -5.150 -6.690 -2.495 1.00 94.44 83 ASP A O 1
ATOM 674 N N . LEU A 1 84 ? -5.928 -5.307 -0.900 1.00 94.81 84 LEU A N 1
ATOM 675 C CA . LEU A 1 84 ? -5.344 -4.098 -1.490 1.00 94.81 84 LEU A CA 1
ATOM 676 C C . LEU A 1 84 ? -3.816 -4.171 -1.532 1.00 94.81 84 LEU A C 1
ATOM 678 O O . LEU A 1 84 ? -3.227 -3.802 -2.542 1.00 94.81 84 LEU A O 1
ATOM 682 N N . GLU A 1 85 ? -3.160 -4.682 -0.488 1.00 95.44 85 GLU A N 1
ATOM 683 C CA . GLU A 1 85 ? -1.705 -4.875 -0.500 1.00 95.44 85 GLU A CA 1
ATOM 684 C C . GLU A 1 85 ? -1.255 -5.816 -1.623 1.00 95.44 85 GLU A C 1
ATOM 686 O O . GLU A 1 85 ? -0.290 -5.526 -2.334 1.00 95.44 85 GLU A O 1
ATOM 691 N N . LYS A 1 86 ? -1.953 -6.946 -1.793 1.00 95.31 86 LYS A N 1
ATOM 692 C CA . LYS A 1 86 ? -1.672 -7.901 -2.874 1.00 95.31 86 LYS A CA 1
ATOM 693 C C . LYS A 1 86 ? -1.899 -7.260 -4.241 1.00 95.31 86 LYS A C 1
ATOM 695 O O . LYS A 1 86 ? -1.067 -7.430 -5.131 1.00 95.31 86 LYS A O 1
ATOM 700 N N . GLU A 1 87 ? -2.988 -6.513 -4.398 1.00 94.56 87 GLU A N 1
ATOM 701 C CA . GLU A 1 87 ? -3.335 -5.845 -5.651 1.00 94.56 87 GLU A CA 1
ATOM 702 C C . GLU A 1 87 ? -2.312 -4.764 -6.022 1.00 94.56 87 GLU A C 1
ATOM 704 O O . GLU A 1 87 ? -1.850 -4.737 -7.159 1.00 94.56 87 GLU A O 1
ATOM 709 N N . VAL A 1 88 ? -1.891 -3.931 -5.065 1.00 95.69 88 VAL A N 1
ATOM 710 C CA . VAL A 1 88 ? -0.870 -2.891 -5.279 1.00 95.69 88 VAL A CA 1
ATOM 711 C C . VAL A 1 88 ? 0.455 -3.505 -5.728 1.00 95.69 88 VAL A C 1
ATOM 713 O O . VAL A 1 88 ? 1.086 -2.990 -6.647 1.00 95.69 88 VAL A O 1
ATOM 716 N N . ILE A 1 89 ? 0.872 -4.623 -5.124 1.00 94.38 89 ILE A N 1
ATOM 717 C CA . ILE A 1 89 ? 2.110 -5.321 -5.511 1.00 94.38 89 ILE A CA 1
ATOM 718 C C . ILE A 1 89 ? 1.975 -5.959 -6.894 1.00 94.38 89 ILE A C 1
ATOM 720 O O . ILE A 1 89 ? 2.925 -5.943 -7.678 1.00 94.38 89 ILE A O 1
ATOM 724 N N . LYS A 1 90 ? 0.808 -6.534 -7.200 1.00 93.69 90 LYS A N 1
ATOM 725 C CA . LYS A 1 90 ? 0.528 -7.116 -8.513 1.00 93.69 90 LYS A CA 1
ATOM 726 C C . LYS A 1 90 ? 0.623 -6.046 -9.602 1.00 93.69 90 LYS A C 1
ATOM 728 O O . LYS A 1 90 ? 1.381 -6.225 -10.550 1.00 93.69 90 LYS A O 1
ATOM 733 N N . LEU A 1 91 ? -0.089 -4.934 -9.427 1.00 93.75 91 LEU A N 1
ATOM 734 C CA . LEU A 1 91 ? -0.096 -3.804 -10.355 1.00 93.75 91 LEU A CA 1
ATOM 735 C C . LEU A 1 91 ? 1.283 -3.150 -10.477 1.00 93.75 91 LEU A C 1
ATOM 737 O O . LEU A 1 91 ? 1.694 -2.818 -11.581 1.00 93.75 91 LEU A O 1
ATOM 741 N N . GLU A 1 92 ? 2.025 -3.008 -9.377 1.00 93.75 92 GLU A N 1
ATOM 742 C CA . GLU A 1 92 ? 3.394 -2.482 -9.404 1.00 93.75 92 GLU A CA 1
ATOM 743 C C . GLU A 1 92 ? 4.303 -3.333 -10.301 1.00 93.75 92 GLU A C 1
ATOM 745 O O . GLU A 1 92 ? 5.018 -2.797 -11.147 1.00 93.75 92 GLU A O 1
ATOM 750 N N . ARG A 1 93 ? 4.253 -4.663 -10.155 1.00 90.06 93 ARG A N 1
ATOM 751 C CA . ARG A 1 93 ? 5.031 -5.578 -11.002 1.00 90.06 93 ARG A CA 1
ATOM 752 C C . ARG A 1 93 ? 4.573 -5.534 -12.453 1.00 90.06 93 ARG A C 1
ATOM 754 O O . ARG A 1 93 ? 5.410 -5.524 -13.345 1.00 90.06 93 ARG A O 1
ATOM 761 N N . GLU A 1 94 ? 3.267 -5.508 -12.686 1.00 91.12 94 GLU A N 1
ATOM 762 C CA . GLU A 1 94 ? 2.695 -5.447 -14.030 1.00 91.12 94 GLU A CA 1
ATOM 763 C C . GLU A 1 94 ? 3.117 -4.163 -14.755 1.00 91.12 94 GLU A C 1
ATOM 765 O O . GLU A 1 94 ? 3.607 -4.224 -15.878 1.00 91.12 94 GLU A O 1
ATOM 770 N N . ILE A 1 95 ? 3.012 -3.007 -14.096 1.00 91.81 95 ILE A N 1
ATOM 771 C CA . ILE A 1 95 ? 3.358 -1.707 -14.682 1.00 91.81 95 ILE A CA 1
ATOM 772 C C . ILE A 1 95 ? 4.862 -1.593 -14.914 1.00 91.81 95 ILE A C 1
ATOM 774 O O . ILE A 1 95 ? 5.279 -1.175 -15.989 1.00 91.81 95 ILE A O 1
ATOM 778 N N . ALA A 1 96 ? 5.679 -1.972 -13.931 1.00 85.94 96 ALA A N 1
ATOM 779 C CA . ALA A 1 96 ? 7.120 -1.780 -14.025 1.00 85.94 96 ALA A CA 1
ATOM 780 C C . ALA A 1 96 ? 7.819 -2.764 -14.979 1.00 85.94 96 ALA A C 1
ATOM 782 O O . ALA A 1 96 ? 8.947 -2.505 -15.393 1.00 85.94 96 ALA A O 1
ATOM 783 N N . LEU A 1 97 ? 7.179 -3.893 -15.307 1.00 83.50 97 LEU A N 1
ATOM 784 C CA . LEU A 1 97 ? 7.702 -4.886 -16.253 1.00 83.50 97 LEU A CA 1
ATOM 785 C C . LEU A 1 97 ? 7.035 -4.813 -17.632 1.00 83.50 97 LEU A C 1
ATOM 787 O O . LEU A 1 97 ? 7.534 -5.425 -18.578 1.00 83.50 97 LEU A O 1
ATOM 791 N N . SER A 1 98 ? 5.920 -4.091 -17.768 1.00 86.12 98 SER A N 1
ATOM 792 C CA . SER A 1 98 ? 5.251 -3.936 -19.057 1.00 86.12 98 SER A CA 1
ATOM 793 C C . SER A 1 98 ? 6.029 -3.001 -19.980 1.00 86.12 98 SER A C 1
ATOM 795 O O . SER A 1 98 ? 6.471 -1.925 -19.583 1.00 86.12 98 SER A O 1
ATOM 797 N N . LYS A 1 99 ? 6.122 -3.382 -21.260 1.00 77.31 99 LYS A N 1
ATOM 798 C CA . LYS A 1 99 ? 6.646 -2.516 -22.328 1.00 77.31 99 LYS A CA 1
ATOM 799 C C . LYS A 1 99 ? 5.669 -1.400 -22.715 1.00 77.31 99 LYS A C 1
ATOM 801 O O . LYS A 1 99 ? 6.103 -0.366 -23.206 1.00 77.31 99 LYS A O 1
ATOM 806 N N . SER A 1 100 ? 4.364 -1.611 -22.520 1.00 83.12 100 SER A N 1
ATOM 807 C CA . SER A 1 100 ? 3.321 -0.621 -22.816 1.00 83.12 100 SER A CA 1
ATOM 808 C C . SER A 1 10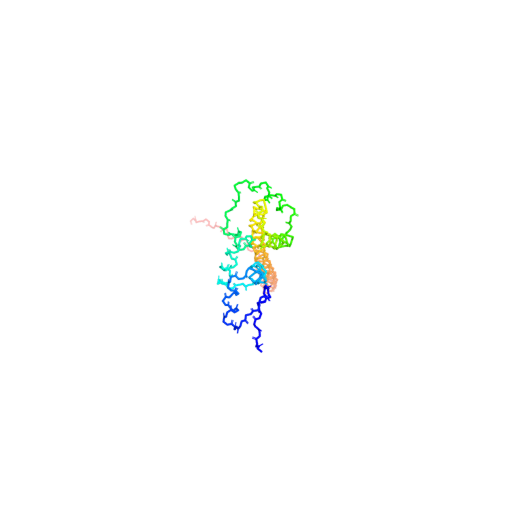0 ? 2.418 -0.427 -21.601 1.00 83.12 100 SER A C 1
ATOM 810 O O . SER A 1 100 ? 1.768 -1.352 -21.107 1.00 83.12 100 SER A O 1
ATOM 812 N N . ILE A 1 101 ? 2.419 0.788 -21.061 1.00 86.00 101 ILE A N 1
ATOM 813 C CA . ILE A 1 101 ? 1.708 1.094 -19.825 1.00 86.00 101 ILE A CA 1
ATOM 814 C C . ILE A 1 101 ? 0.317 1.618 -20.177 1.00 86.00 101 ILE A C 1
ATOM 816 O O . ILE A 1 101 ? 0.172 2.711 -20.717 1.00 86.00 101 ILE A O 1
ATOM 820 N N . SER A 1 102 ? -0.720 0.849 -19.839 1.00 89.44 102 SER A N 1
ATOM 821 C CA . SER A 1 102 ? -2.099 1.323 -19.964 1.00 89.44 102 SER A CA 1
ATOM 822 C C . SER A 1 102 ? -2.399 2.381 -18.901 1.00 89.44 102 SER A C 1
ATOM 824 O O . SER A 1 102 ? -2.206 2.147 -17.703 1.00 89.44 102 SER A O 1
ATOM 826 N N . GLU A 1 103 ? -2.962 3.515 -19.321 1.00 90.38 103 GLU A N 1
ATOM 827 C CA . GLU A 1 103 ? -3.433 4.569 -18.415 1.00 90.38 103 GLU A CA 1
ATOM 828 C C . GLU A 1 103 ? -4.442 4.025 -17.389 1.00 90.38 103 GLU A C 1
ATOM 830 O O . GLU A 1 103 ? -4.430 4.400 -16.217 1.00 90.38 103 GLU A O 1
ATOM 835 N N . LYS A 1 104 ? -5.270 3.053 -17.793 1.00 90.44 104 LYS A N 1
ATOM 836 C CA . LYS A 1 104 ? -6.220 2.380 -16.901 1.00 90.44 104 LYS A CA 1
ATOM 837 C C . LYS A 1 104 ? -5.509 1.655 -15.755 1.00 90.44 104 LYS A C 1
ATOM 839 O O . LYS A 1 104 ? -5.977 1.731 -14.617 1.00 90.44 104 LYS A O 1
ATOM 844 N N . CYS A 1 105 ? -4.388 0.986 -16.030 1.00 91.94 105 CYS A N 1
ATOM 845 C CA . CYS A 1 105 ? -3.593 0.301 -15.009 1.00 91.94 105 CYS A CA 1
ATOM 846 C C . CYS A 1 105 ? -2.912 1.299 -14.068 1.00 91.94 105 CYS A C 1
ATOM 848 O O . CYS A 1 105 ? -2.970 1.111 -12.854 1.00 91.94 105 CYS A O 1
ATOM 850 N N . LEU A 1 106 ? -2.362 2.400 -14.595 1.00 93.56 106 LEU A N 1
ATOM 851 C CA . LEU A 1 106 ? -1.796 3.478 -13.771 1.00 93.56 106 LEU A CA 1
ATOM 852 C C . LEU A 1 106 ? -2.845 4.102 -12.853 1.00 93.56 106 LEU A C 1
ATOM 854 O O . LEU A 1 106 ? -2.638 4.191 -11.646 1.00 93.56 106 LEU A O 1
ATOM 858 N N . ASN A 1 107 ? -3.997 4.476 -13.406 1.00 94.50 107 ASN A N 1
ATOM 859 C CA . ASN A 1 107 ? -5.091 5.068 -12.645 1.00 94.50 107 ASN A CA 1
ATOM 860 C C . ASN A 1 107 ? -5.578 4.110 -11.552 1.00 94.50 107 ASN A C 1
ATOM 862 O O . ASN A 1 107 ? -5.797 4.525 -10.414 1.00 94.50 107 ASN A O 1
ATOM 866 N N . ARG A 1 108 ? -5.687 2.812 -11.861 1.00 94.38 108 ARG A N 1
ATOM 867 C CA . ARG A 1 108 ? -6.029 1.785 -10.872 1.00 94.38 108 ARG A CA 1
ATOM 868 C C . ARG A 1 108 ? -4.977 1.686 -9.768 1.00 94.38 108 ARG A C 1
ATOM 870 O O . ARG A 1 108 ? -5.358 1.643 -8.602 1.00 94.38 108 ARG A O 1
ATOM 877 N N . GLN A 1 109 ? -3.691 1.716 -10.116 1.00 95.81 109 GLN A N 1
ATOM 878 C CA . GLN A 1 109 ? -2.588 1.662 -9.156 1.00 95.81 109 GLN A CA 1
ATOM 879 C C . GLN A 1 109 ? -2.558 2.882 -8.231 1.00 95.81 109 GLN A C 1
ATOM 881 O O . GLN A 1 109 ? -2.376 2.732 -7.022 1.00 95.81 109 GLN A O 1
ATOM 886 N N . ILE A 1 110 ? -2.804 4.078 -8.773 1.00 96.31 110 ILE A N 1
ATOM 887 C CA . ILE A 1 110 ? -2.913 5.316 -7.992 1.00 96.31 110 ILE A CA 1
ATOM 888 C C . ILE A 1 110 ? -4.047 5.186 -6.977 1.00 96.31 110 ILE A C 1
ATOM 890 O O . ILE A 1 110 ? -3.835 5.340 -5.775 1.00 96.31 110 ILE A O 1
ATOM 894 N N . ILE A 1 111 ? -5.250 4.837 -7.436 1.00 96.12 111 ILE A N 1
ATOM 895 C CA . ILE A 1 111 ? -6.419 4.755 -6.556 1.00 96.12 111 ILE A CA 1
ATOM 896 C C . ILE A 1 111 ? -6.234 3.658 -5.495 1.00 96.12 111 ILE A C 1
ATOM 898 O O . ILE A 1 111 ? -6.523 3.902 -4.324 1.00 96.12 111 ILE A O 1
ATOM 902 N N . ALA A 1 112 ? -5.733 2.476 -5.873 1.00 96.38 112 ALA A N 1
ATOM 903 C CA . ALA A 1 112 ? -5.478 1.378 -4.940 1.00 96.38 112 ALA A CA 1
ATOM 904 C C . ALA A 1 112 ? -4.446 1.763 -3.867 1.00 96.38 112 ALA A C 1
ATOM 906 O O . ALA A 1 112 ? -4.666 1.500 -2.686 1.00 96.38 112 ALA A O 1
ATOM 907 N N . SER A 1 113 ? -3.370 2.455 -4.253 1.00 96.81 113 SER A N 1
ATOM 908 C CA . SER A 1 113 ? -2.327 2.917 -3.327 1.00 96.81 113 SER A CA 1
ATOM 909 C C . SER A 1 113 ? -2.852 3.955 -2.332 1.00 96.81 113 SER A C 1
ATOM 911 O O . SER A 1 113 ? -2.611 3.838 -1.131 1.00 96.81 113 SER A O 1
ATOM 913 N N . HIS A 1 114 ? -3.626 4.940 -2.801 1.00 96.25 114 HIS A N 1
ATOM 914 C CA . HIS A 1 114 ? -4.252 5.940 -1.925 1.00 96.25 114 HIS A CA 1
ATOM 915 C C . HIS A 1 114 ? -5.268 5.312 -0.962 1.00 96.25 114 HIS A C 1
ATOM 917 O O . HIS A 1 114 ? -5.296 5.666 0.217 1.00 96.25 114 HIS A O 1
ATOM 923 N N . LEU A 1 115 ? -6.074 4.352 -1.430 1.00 96.06 115 LEU A N 1
ATOM 924 C CA . LEU A 1 115 ? -6.995 3.601 -0.571 1.00 96.06 115 LEU A CA 1
ATOM 925 C C . LEU A 1 115 ? -6.257 2.782 0.485 1.00 96.06 115 LEU A C 1
ATOM 927 O O . LEU A 1 115 ? -6.636 2.809 1.654 1.00 96.06 115 LEU A O 1
ATOM 931 N N . LEU A 1 116 ? -5.195 2.079 0.091 1.00 96.56 116 LEU A N 1
ATOM 932 C CA . LEU A 1 116 ? -4.393 1.281 1.009 1.00 96.56 116 LEU A CA 1
ATOM 933 C C . LEU A 1 116 ? -3.798 2.155 2.118 1.00 96.56 116 LEU A C 1
ATOM 935 O O . LEU A 1 116 ? -3.940 1.825 3.295 1.00 96.56 116 LEU A O 1
ATOM 939 N N . LYS A 1 117 ? -3.212 3.303 1.755 1.00 95.81 117 LYS A N 1
ATOM 940 C CA . LYS A 1 117 ? -2.696 4.281 2.720 1.00 95.81 117 LYS A CA 1
ATOM 941 C C . LYS A 1 117 ? -3.775 4.707 3.716 1.00 95.81 117 LYS A C 1
ATOM 943 O O . LYS A 1 117 ? -3.545 4.659 4.921 1.00 95.81 117 LYS A O 1
ATOM 948 N N . GLN A 1 118 ? -4.961 5.059 3.222 1.00 94.81 118 GLN A N 1
ATOM 949 C CA . GLN A 1 118 ? -6.078 5.466 4.071 1.00 94.81 118 GLN A CA 1
ATOM 950 C C . GLN A 1 118 ? -6.514 4.348 5.032 1.00 94.81 118 GLN A C 1
ATOM 952 O O . GLN A 1 118 ? -6.754 4.617 6.208 1.00 94.81 118 GLN A O 1
ATOM 957 N N . LYS A 1 119 ? -6.592 3.090 4.571 1.00 94.62 119 LYS A N 1
ATOM 958 C CA . LYS A 1 119 ? -6.945 1.95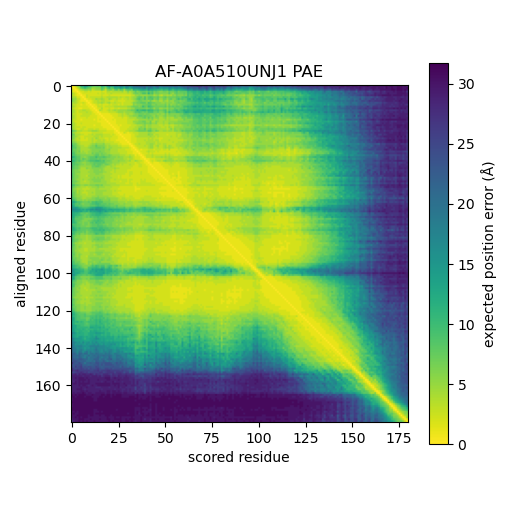3 5.441 1.00 94.62 119 LYS A CA 1
ATOM 959 C C . LYS A 1 119 ? -5.893 1.706 6.520 1.00 94.62 119 LYS A C 1
ATOM 961 O O . LYS A 1 119 ? -6.261 1.477 7.668 1.00 94.62 119 LYS A O 1
ATOM 966 N N . ILE A 1 120 ? -4.609 1.807 6.179 1.00 93.62 120 ILE A N 1
ATOM 967 C CA . ILE A 1 120 ? -3.511 1.674 7.147 1.00 93.62 120 ILE A CA 1
ATOM 968 C C . ILE A 1 120 ? -3.602 2.769 8.217 1.00 93.62 120 ILE A C 1
ATOM 970 O O . ILE A 1 120 ? -3.540 2.471 9.411 1.00 93.62 120 ILE A O 1
ATOM 974 N N . GLU A 1 121 ? -3.794 4.026 7.810 1.00 93.50 121 GLU A N 1
ATOM 975 C CA . GLU A 1 121 ? -3.930 5.155 8.735 1.00 93.50 121 GLU A CA 1
ATOM 976 C C . GLU A 1 121 ? -5.156 4.995 9.644 1.00 93.50 121 GLU A C 1
ATOM 978 O O . GLU A 1 121 ? -5.043 5.135 10.861 1.00 93.50 121 GLU A O 1
ATOM 983 N N . ASN A 1 122 ? -6.312 4.622 9.094 1.00 92.19 122 ASN A N 1
ATOM 984 C CA . ASN A 1 122 ? -7.519 4.385 9.886 1.00 92.19 122 ASN A CA 1
ATOM 985 C C . ASN A 1 122 ? -7.332 3.240 10.888 1.00 92.19 122 ASN A C 1
ATOM 987 O O . ASN A 1 122 ? -7.666 3.395 12.059 1.00 92.19 122 ASN A O 1
ATOM 991 N N . ASN A 1 123 ? -6.726 2.128 10.469 1.00 90.81 123 ASN A N 1
ATOM 992 C CA . ASN A 1 123 ? -6.444 1.004 11.359 1.00 90.81 123 ASN A CA 1
ATOM 993 C C . ASN A 1 123 ? -5.461 1.381 12.474 1.00 90.81 123 ASN A C 1
ATOM 995 O O . ASN A 1 123 ? -5.626 0.926 13.604 1.00 90.81 123 ASN A O 1
ATOM 999 N N . SER A 1 124 ? -4.463 2.228 12.200 1.00 89.25 124 SER A N 1
ATOM 1000 C CA . SER A 1 124 ? -3.579 2.739 13.256 1.00 89.25 124 SER A CA 1
ATOM 1001 C C . SER A 1 124 ? -4.316 3.623 14.267 1.00 89.25 124 SER A C 1
ATOM 1003 O O . SER A 1 124 ? -4.113 3.457 15.466 1.00 89.25 124 SER A O 1
ATOM 1005 N N . LYS A 1 125 ? -5.220 4.500 13.809 1.00 90.75 125 LYS A N 1
ATOM 1006 C CA . LYS A 1 125 ? -6.026 5.365 14.685 1.00 90.75 125 LYS A CA 1
ATOM 1007 C C . LYS A 1 125 ? -6.969 4.548 15.564 1.00 90.75 125 LYS A C 1
ATOM 1009 O O . LYS A 1 125 ? -6.986 4.749 16.772 1.00 90.75 125 LYS A O 1
ATOM 1014 N N . LEU A 1 126 ? -7.667 3.579 14.970 1.00 90.00 126 LEU A N 1
ATOM 1015 C CA . LEU A 1 126 ? -8.564 2.673 15.690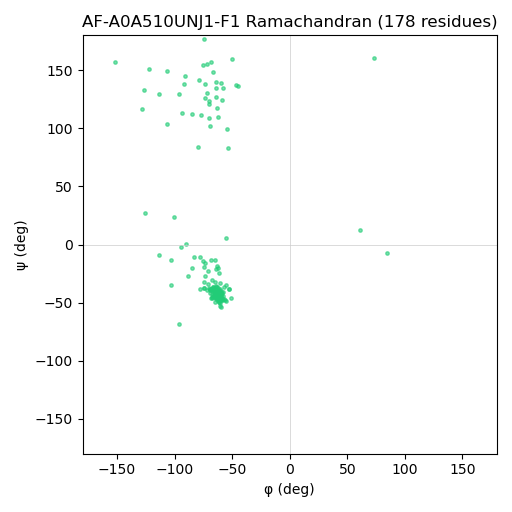 1.00 90.00 126 LEU A CA 1
ATOM 1016 C C . LEU A 1 126 ? -7.824 1.884 16.775 1.00 90.00 126 LEU A C 1
ATOM 1018 O O . LEU A 1 126 ? -8.319 1.767 17.889 1.00 90.00 126 LEU A O 1
ATOM 1022 N N . LYS A 1 127 ? -6.612 1.387 16.492 1.00 89.94 127 LYS A N 1
ATOM 1023 C CA . LYS A 1 127 ? -5.794 0.694 17.501 1.00 89.94 127 LYS A CA 1
ATOM 1024 C C . LYS A 1 127 ? -5.461 1.594 18.692 1.00 89.94 127 LYS A C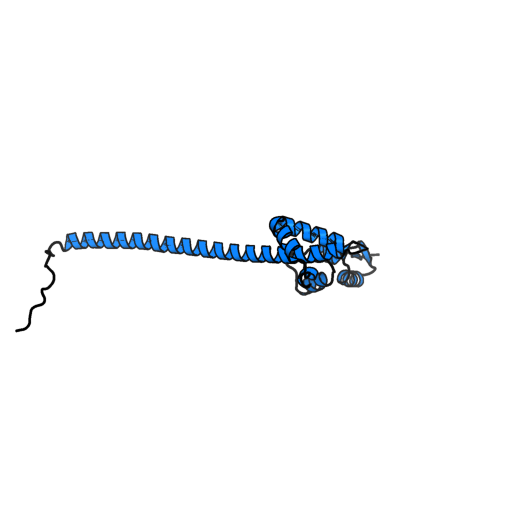 1
ATOM 1026 O O . LYS A 1 127 ? -5.628 1.168 19.829 1.00 89.94 127 LYS A O 1
ATOM 1031 N N . VAL A 1 128 ? -5.037 2.831 18.432 1.00 91.31 128 VAL A N 1
ATOM 1032 C CA . VAL A 1 128 ? -4.719 3.805 19.490 1.00 91.31 128 VAL A CA 1
ATOM 1033 C C . VAL A 1 128 ? -5.961 4.153 20.313 1.00 91.31 128 VAL A C 1
ATOM 1035 O O . VAL A 1 128 ? -5.895 4.213 21.538 1.00 91.31 128 VAL A O 1
ATOM 1038 N N . GLU A 1 129 ? -7.107 4.343 19.662 1.00 90.56 129 GLU A N 1
ATOM 1039 C CA . GLU A 1 129 ? -8.370 4.640 20.339 1.00 90.56 129 GLU A CA 1
ATOM 1040 C C . GLU A 1 129 ? -8.841 3.474 21.218 1.00 90.56 129 GLU A C 1
ATOM 1042 O O . GLU A 1 129 ? -9.203 3.684 22.374 1.00 90.56 129 GLU A O 1
ATOM 1047 N N . MET A 1 130 ? -8.741 2.237 20.724 1.00 90.25 130 MET A N 1
ATOM 1048 C CA . MET A 1 130 ? -9.037 1.039 21.513 1.00 90.25 130 MET A CA 1
ATOM 1049 C C . MET A 1 130 ? -8.105 0.891 22.722 1.00 90.25 130 MET A C 1
ATOM 1051 O O . MET A 1 130 ? -8.547 0.497 23.799 1.00 90.25 130 MET A O 1
ATOM 1055 N N . GLU A 1 131 ? -6.814 1.194 22.576 1.00 91.62 131 GLU A N 1
ATOM 1056 C CA . GLU A 1 131 ? -5.871 1.183 23.701 1.00 91.62 131 GLU A CA 1
ATOM 1057 C C . GLU A 1 131 ? -6.213 2.250 24.747 1.00 91.62 131 GLU A C 1
ATOM 1059 O O . GLU A 1 131 ? -6.150 1.979 25.948 1.00 91.62 131 GLU A O 1
ATOM 1064 N N . LEU A 1 132 ? -6.613 3.447 24.311 1.00 92.12 132 LEU A N 1
ATOM 1065 C CA . LEU A 1 132 ? -7.073 4.514 25.200 1.00 92.12 132 LEU A CA 1
ATOM 1066 C C . LEU A 1 132 ? -8.363 4.131 25.931 1.00 92.12 132 LEU A C 1
ATOM 1068 O O . LEU A 1 132 ? -8.451 4.340 27.140 1.00 92.12 132 LEU A O 1
ATOM 1072 N N . GLN A 1 133 ? -9.336 3.538 25.235 1.00 91.50 133 GLN A N 1
ATOM 1073 C CA . GLN A 1 133 ? -10.572 3.041 25.846 1.00 91.50 133 GLN A CA 1
ATOM 1074 C C . GLN A 1 133 ? -10.279 1.975 26.904 1.00 91.50 133 GLN A C 1
ATOM 1076 O O . GLN A 1 133 ? -10.728 2.111 28.039 1.00 91.50 133 GLN A O 1
ATOM 1081 N N . LYS A 1 134 ? -9.425 0.991 26.596 1.00 93.00 134 LYS A N 1
ATOM 1082 C CA . LYS A 1 134 ? -9.003 -0.031 27.569 1.00 93.00 134 LYS A CA 1
ATOM 1083 C C . LYS A 1 134 ? -8.354 0.575 28.813 1.00 93.00 134 LYS A C 1
ATOM 1085 O O . LYS A 1 134 ? -8.626 0.129 29.924 1.00 93.00 134 LYS A O 1
ATOM 1090 N N . LYS A 1 135 ? -7.506 1.599 28.656 1.00 92.06 135 LYS A N 1
ATOM 1091 C CA . LYS A 1 135 ? -6.894 2.299 29.799 1.00 92.06 135 LYS A CA 1
ATOM 1092 C C . LYS A 1 135 ? -7.942 3.000 30.665 1.00 92.06 135 LYS A C 1
ATOM 1094 O O . LYS A 1 135 ? -7.885 2.863 31.883 1.00 92.06 135 LYS A O 1
ATOM 1099 N N . ARG A 1 136 ? -8.914 3.678 30.044 1.00 91.81 136 ARG A N 1
ATOM 1100 C CA . ARG A 1 136 ? -10.026 4.333 30.753 1.00 91.81 136 ARG A CA 1
ATOM 1101 C C . ARG A 1 136 ? -10.893 3.331 31.508 1.00 91.81 136 ARG A C 1
ATOM 1103 O O . ARG A 1 136 ? -11.228 3.580 32.656 1.00 91.81 136 ARG A O 1
ATOM 1110 N N . GLU A 1 137 ? -11.210 2.188 30.906 1.00 91.94 137 GLU A N 1
ATOM 1111 C CA . GLU A 1 137 ? -11.983 1.131 31.570 1.00 91.94 137 GLU A CA 1
ATOM 1112 C C . GLU A 1 137 ? -11.253 0.564 32.793 1.00 91.94 137 GLU A C 1
ATOM 1114 O O . GLU A 1 137 ? -11.872 0.319 33.827 1.00 91.94 137 GLU A O 1
ATOM 1119 N N . ILE A 1 138 ? -9.934 0.367 32.698 1.00 92.50 138 ILE A N 1
ATOM 1120 C CA . ILE A 1 138 ? -9.115 -0.097 33.826 1.00 92.50 138 ILE A CA 1
ATOM 1121 C C . ILE A 1 138 ? -9.108 0.944 34.949 1.00 92.50 138 ILE A C 1
ATOM 1123 O O . ILE A 1 138 ? -9.269 0.587 36.114 1.00 92.50 138 ILE A O 1
ATOM 1127 N N . GLU A 1 139 ? -8.921 2.219 34.618 1.00 90.25 139 GLU A N 1
ATOM 1128 C CA . GLU A 1 139 ? -8.924 3.311 35.594 1.00 90.25 139 GLU A CA 1
ATOM 1129 C C . GLU A 1 139 ? -10.295 3.479 36.256 1.00 90.25 139 GLU A C 1
ATOM 1131 O O . GLU A 1 139 ? -10.387 3.555 37.478 1.00 90.25 139 GLU A O 1
ATOM 1136 N N . GLN A 1 140 ? -11.373 3.423 35.473 1.00 90.94 140 GLN A N 1
ATOM 1137 C CA . GLN A 1 140 ? -12.734 3.487 35.990 1.00 90.94 140 GLN A CA 1
ATOM 1138 C C . GLN A 1 140 ? -13.038 2.305 36.915 1.00 90.94 140 GLN A C 1
ATOM 1140 O O . GLN A 1 140 ? -13.602 2.513 37.986 1.00 90.94 140 GLN A O 1
ATOM 1145 N N . LYS A 1 141 ? -12.611 1.084 36.560 1.00 91.06 141 LYS A N 1
ATOM 1146 C CA . LYS A 1 141 ? -12.730 -0.085 37.446 1.00 91.06 141 LYS A CA 1
ATOM 1147 C C . LYS A 1 141 ? -11.996 0.135 38.767 1.00 91.06 141 LYS A C 1
ATOM 1149 O O . LYS A 1 141 ? -12.601 -0.046 39.821 1.00 91.06 141 LYS A O 1
ATOM 1154 N N . LYS A 1 142 ? -10.749 0.617 38.722 1.00 90.50 142 LYS A N 1
ATOM 1155 C CA . LYS A 1 142 ? -9.975 0.949 39.931 1.00 90.50 142 LYS A CA 1
ATOM 1156 C C . LYS A 1 142 ? -10.696 1.968 40.811 1.00 90.50 142 LYS A C 1
ATOM 1158 O O . LYS A 1 142 ? -10.821 1.733 42.005 1.00 90.50 142 LYS A O 1
ATOM 1163 N N . LEU A 1 143 ? -11.218 3.049 40.227 1.00 86.94 143 LEU A N 1
ATOM 1164 C CA . LEU A 1 143 ? -11.984 4.059 40.962 1.00 86.94 143 LEU A CA 1
ATOM 1165 C C . LEU A 1 143 ? -13.256 3.472 41.581 1.00 86.94 143 LEU A C 1
ATOM 1167 O O . LEU A 1 143 ? -13.564 3.755 42.735 1.00 86.94 143 LEU A O 1
ATOM 1171 N N . THR A 1 144 ? -13.990 2.631 40.847 1.00 86.94 144 THR A N 1
ATOM 1172 C CA . THR A 1 144 ? -15.195 1.988 41.389 1.00 86.94 144 THR A CA 1
ATOM 1173 C C . THR A 1 144 ? -14.880 1.008 42.511 1.00 86.94 144 THR A C 1
ATOM 1175 O O . THR A 1 144 ? -15.641 0.930 43.472 1.00 86.94 144 THR A O 1
ATOM 1178 N N . ASP A 1 145 ? -13.774 0.273 42.420 1.00 87.38 145 ASP A N 1
ATOM 1179 C CA . ASP A 1 145 ? -13.374 -0.685 43.449 1.00 87.38 145 ASP A CA 1
ATOM 1180 C C . ASP A 1 145 ? -12.831 0.029 44.691 1.00 87.38 145 ASP A C 1
ATOM 1182 O O . ASP A 1 145 ? -13.180 -0.352 45.808 1.00 87.38 145 ASP A O 1
ATOM 1186 N N . GLN A 1 146 ? -12.092 1.126 44.510 1.00 82.12 146 GLN A N 1
ATOM 1187 C CA . GLN A 1 146 ? -11.678 2.000 45.605 1.00 82.12 146 GLN A CA 1
ATOM 1188 C C . GLN A 1 146 ? -12.890 2.636 46.298 1.00 82.12 146 GLN A C 1
ATOM 1190 O O . GLN A 1 146 ? -13.022 2.529 47.510 1.00 82.12 146 GLN A O 1
ATOM 1195 N N . ALA A 1 147 ? -13.861 3.163 45.545 1.00 76.44 147 ALA A N 1
ATOM 1196 C CA . ALA A 1 147 ? -15.093 3.705 46.120 1.00 76.44 147 ALA A CA 1
ATOM 1197 C C . ALA A 1 147 ? -15.911 2.653 46.900 1.00 76.44 147 ALA A C 1
ATOM 1199 O O . ALA A 1 147 ? -16.565 2.987 47.890 1.00 76.44 147 ALA A O 1
ATOM 1200 N N . LYS A 1 148 ? -15.896 1.377 46.483 1.00 81.31 148 LYS A N 1
ATOM 1201 C CA . LYS A 1 148 ? -16.512 0.279 47.254 1.00 81.31 148 LYS A CA 1
ATOM 1202 C C . LYS A 1 148 ? -15.768 0.027 48.565 1.00 81.31 148 LYS A C 1
ATOM 1204 O O . LYS A 1 148 ? -16.424 -0.171 49.586 1.00 81.31 148 LYS A O 1
ATOM 1209 N N . GLN A 1 149 ? -14.435 0.035 48.543 1.00 74.31 149 GLN A N 1
ATOM 1210 C CA . GLN A 1 149 ? -13.616 -0.109 49.749 1.00 74.31 149 GLN A CA 1
ATOM 1211 C C . GLN A 1 149 ? -13.833 1.058 50.717 1.00 74.31 149 GLN A C 1
ATOM 1213 O O . GLN A 1 149 ? -14.091 0.817 51.894 1.00 74.31 149 GLN A O 1
ATOM 1218 N N . ASP A 1 150 ? -13.834 2.294 50.219 1.00 71.00 150 ASP A N 1
ATOM 1219 C CA . ASP A 1 150 ? -14.068 3.496 51.024 1.00 71.00 150 ASP A CA 1
ATOM 1220 C C . ASP A 1 150 ? -15.468 3.482 51.654 1.00 71.00 150 ASP A C 1
ATOM 1222 O O . ASP A 1 150 ? -15.624 3.798 52.832 1.00 71.00 150 ASP A O 1
ATOM 1226 N N . ARG A 1 151 ? -16.500 3.040 50.915 1.00 70.06 151 ARG A N 1
ATOM 1227 C CA . ARG A 1 151 ? -17.846 2.830 51.482 1.00 70.06 151 ARG A CA 1
ATOM 1228 C C . ARG A 1 151 ? -17.855 1.766 52.573 1.00 70.06 151 ARG A C 1
ATOM 1230 O O . ARG A 1 151 ? -18.487 1.978 53.602 1.00 70.06 151 ARG A O 1
ATOM 1237 N N . ALA A 1 152 ? -17.173 0.640 52.371 1.00 69.62 152 ALA A N 1
ATOM 1238 C CA . ALA A 1 152 ? -17.091 -0.413 53.381 1.00 69.62 152 ALA A CA 1
ATOM 1239 C C . ALA A 1 152 ? -16.373 0.076 54.652 1.00 69.62 152 ALA A C 1
ATOM 1241 O O . ALA A 1 152 ? -16.844 -0.185 55.757 1.00 69.62 152 ALA A O 1
ATOM 1242 N N . GLN A 1 153 ? -15.287 0.843 54.510 1.00 66.19 153 GLN A N 1
ATOM 1243 C CA . GLN A 1 153 ? -14.574 1.450 55.637 1.00 66.19 153 GLN A CA 1
ATOM 1244 C C . GLN A 1 153 ? -15.399 2.533 56.340 1.00 66.19 153 GLN A C 1
ATOM 1246 O O . GLN A 1 153 ? -15.496 2.519 57.563 1.00 66.19 153 GLN A O 1
ATOM 1251 N N . GLY A 1 154 ? -16.043 3.433 55.594 1.00 61.75 154 GLY A N 1
ATOM 1252 C CA . GLY A 1 154 ? -16.930 4.453 56.156 1.00 61.75 154 GLY A CA 1
ATOM 1253 C C . GLY A 1 154 ? -18.117 3.844 56.907 1.00 61.75 154 GLY A C 1
ATOM 1254 O O . GLY A 1 154 ? -18.469 4.312 57.986 1.00 61.75 154 GLY A O 1
ATOM 1255 N N . SER A 1 155 ? -18.677 2.744 56.397 1.00 59.88 155 SER A N 1
ATOM 1256 C CA . SER A 1 155 ? -19.748 2.004 57.073 1.00 59.88 155 SER A CA 1
ATOM 1257 C C . SER A 1 155 ? -19.252 1.261 58.321 1.00 59.88 155 SER A C 1
ATOM 1259 O O . SER A 1 155 ? -19.978 1.184 59.310 1.00 59.88 155 SER A O 1
ATOM 1261 N N . ALA A 1 156 ? -18.014 0.752 58.315 1.00 58.47 156 ALA A N 1
ATOM 1262 C CA . ALA A 1 156 ? -17.388 0.148 59.492 1.00 58.47 156 ALA A CA 1
ATOM 1263 C C . ALA A 1 156 ? -17.084 1.190 60.584 1.00 58.47 156 ALA A C 1
ATOM 1265 O O . ALA A 1 156 ? -17.309 0.927 61.763 1.00 58.47 156 ALA A O 1
ATOM 1266 N N . LEU A 1 157 ? -16.633 2.389 60.203 1.00 56.41 157 LEU A N 1
ATOM 1267 C CA . LEU A 1 157 ? -16.439 3.505 61.132 1.00 56.41 157 LEU A CA 1
ATOM 1268 C C . LEU A 1 157 ? -17.770 4.016 61.696 1.00 56.41 157 LEU A C 1
ATOM 1270 O O . LEU A 1 157 ? -17.833 4.288 62.890 1.00 56.41 157 LEU A O 1
ATOM 1274 N N . GLY A 1 158 ? -18.832 4.074 60.883 1.00 56.06 158 GLY A N 1
ATOM 1275 C CA . GLY A 1 158 ? -20.191 4.395 61.335 1.00 56.06 158 GLY A CA 1
ATOM 1276 C C . GLY A 1 158 ? -20.714 3.397 62.369 1.00 56.06 158 GLY A C 1
ATOM 1277 O O . GLY A 1 158 ? -21.144 3.804 63.438 1.00 56.06 158 GLY A O 1
ATOM 1278 N N . GLY A 1 159 ? -20.551 2.091 62.130 1.00 55.47 159 GLY A N 1
ATOM 1279 C CA . GLY A 1 159 ? -20.937 1.061 63.103 1.00 55.47 159 GLY A CA 1
ATOM 1280 C C . GLY A 1 159 ? -20.126 1.094 64.407 1.00 55.47 159 GLY A C 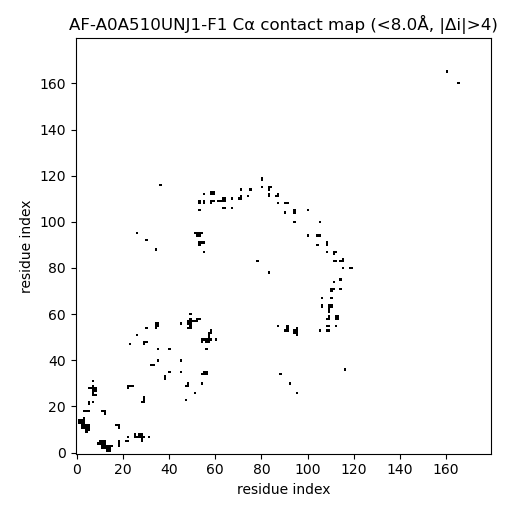1
ATOM 1281 O O . GLY A 1 159 ? -20.662 0.797 65.472 1.00 55.47 159 GLY A O 1
ATOM 1282 N N . ILE A 1 160 ? -18.845 1.484 64.358 1.00 54.94 160 ILE A N 1
ATOM 1283 C CA . ILE A 1 160 ? -18.013 1.674 65.560 1.00 54.94 160 ILE A CA 1
ATOM 1284 C C . ILE A 1 160 ? -18.399 2.964 66.299 1.00 54.94 160 ILE A C 1
ATOM 1286 O O . ILE A 1 160 ? -18.398 2.975 67.530 1.00 54.94 160 ILE A O 1
ATOM 1290 N N . PHE A 1 161 ? -18.731 4.036 65.575 1.00 53.56 161 PHE A N 1
ATOM 1291 C CA . PHE A 1 161 ? -19.193 5.296 66.153 1.00 53.56 161 PHE A CA 1
ATOM 1292 C C . PHE A 1 161 ? -20.563 5.127 66.813 1.00 53.56 161 PHE A C 1
ATOM 1294 O O . PHE A 1 161 ? -20.710 5.497 67.972 1.00 53.56 161 PHE A O 1
ATOM 1301 N N . ASP A 1 162 ? -21.512 4.470 66.148 1.00 54.31 162 ASP A N 1
ATOM 1302 C CA . ASP A 1 162 ? -22.833 4.164 66.700 1.00 54.31 162 ASP A CA 1
ATOM 1303 C C . ASP A 1 162 ? -22.731 3.243 67.923 1.00 54.31 162 ASP A C 1
ATOM 1305 O O . ASP A 1 162 ? -23.435 3.462 68.900 1.00 54.31 162 ASP A O 1
ATOM 1309 N N . ASN A 1 163 ? -21.804 2.274 67.951 1.00 55.81 163 ASN A N 1
ATOM 1310 C CA . ASN A 1 163 ? -21.594 1.431 69.139 1.00 55.81 163 ASN A CA 1
ATOM 1311 C C . ASN A 1 163 ? -20.872 2.140 70.300 1.00 55.81 163 ASN A C 1
ATOM 1313 O O . ASN A 1 163 ? -21.119 1.799 71.455 1.00 55.81 163 ASN A O 1
ATOM 1317 N N . LYS A 1 164 ? -19.956 3.086 70.035 1.00 53.78 164 LYS A N 1
ATOM 1318 C CA . LYS A 1 164 ? -19.230 3.828 71.092 1.00 53.78 164 LYS A CA 1
ATOM 1319 C C . LYS A 1 164 ? -19.948 5.089 71.571 1.00 53.78 164 LYS A C 1
ATOM 1321 O O . LYS A 1 164 ? -19.727 5.503 72.704 1.00 53.78 164 LYS A O 1
ATOM 1326 N N . TYR A 1 165 ? -20.767 5.702 70.723 1.00 51.28 165 TYR A N 1
ATOM 1327 C CA . TYR A 1 165 ? -21.421 6.990 70.953 1.00 51.28 165 TYR A CA 1
ATOM 1328 C C . TYR A 1 165 ? -22.948 6.913 70.780 1.00 51.28 165 TYR A C 1
ATOM 1330 O O . TYR A 1 165 ? -23.577 7.940 70.527 1.00 51.28 165 TYR A O 1
ATOM 1338 N N . SER A 1 166 ? -23.566 5.741 71.005 1.00 47.62 166 SER A N 1
ATOM 1339 C CA . SER A 1 166 ? -25.031 5.494 70.995 1.00 47.62 166 SER A CA 1
ATOM 1340 C C . SER A 1 166 ? -25.869 6.379 71.937 1.00 47.62 166 SER A C 1
ATOM 1342 O O . SER A 1 166 ? -27.077 6.192 72.059 1.00 47.62 166 SER A O 1
ATOM 1344 N N . LEU A 1 167 ? -25.260 7.368 72.592 1.00 48.28 167 LEU A N 1
ATOM 1345 C CA . LEU A 1 167 ? -25.919 8.396 73.390 1.00 48.28 167 LEU A CA 1
ATOM 1346 C C . LEU A 1 167 ? -26.307 9.655 72.597 1.00 48.28 167 LEU A C 1
ATOM 1348 O O . LEU A 1 167 ? -26.901 10.559 73.185 1.00 48.28 167 LEU A O 1
ATOM 1352 N N . PHE A 1 168 ? -26.049 9.740 71.287 1.00 48.31 168 PHE A N 1
ATOM 1353 C CA . PHE A 1 168 ? -26.675 10.788 70.474 1.00 48.31 168 PHE A CA 1
ATOM 1354 C C . PHE A 1 168 ? -28.112 10.407 70.112 1.00 48.31 168 PHE A C 1
ATOM 1356 O O . PHE A 1 168 ? -28.423 9.887 69.044 1.00 48.31 168 PHE A O 1
ATOM 1363 N N . VAL A 1 169 ? -28.994 10.713 71.062 1.00 46.41 169 VAL A N 1
ATOM 1364 C CA . VAL A 1 169 ? -30.426 10.912 70.850 1.00 46.41 169 VAL A CA 1
ATOM 1365 C C . VAL A 1 169 ? -30.623 11.815 69.633 1.00 46.41 169 VAL A C 1
ATOM 1367 O O . VAL A 1 169 ? -29.932 12.823 69.476 1.00 46.41 169 VAL A O 1
ATOM 1370 N N . SER A 1 170 ? -31.593 11.459 68.794 1.00 50.50 170 SER A N 1
ATOM 1371 C CA . SER A 1 170 ? -32.145 12.271 67.711 1.00 50.50 170 SER A CA 1
ATOM 1372 C C . SER A 1 170 ? -32.606 13.642 68.228 1.00 50.50 170 SER A C 1
ATOM 1374 O O . SER A 1 170 ? -33.777 13.848 68.546 1.00 50.50 170 SER A O 1
ATOM 1376 N N . GLY A 1 171 ? -31.674 14.582 68.349 1.00 45.28 171 GLY A N 1
ATOM 1377 C CA . GLY A 1 171 ? -31.959 15.993 68.546 1.00 45.28 171 GLY A CA 1
ATOM 1378 C C . GLY A 1 171 ? -32.380 16.574 67.207 1.00 45.28 171 GLY A C 1
ATOM 1379 O O . GLY A 1 171 ? -31.580 16.630 66.275 1.00 45.28 171 GLY A O 1
ATOM 1380 N N . GLY A 1 172 ? -33.656 16.944 67.107 1.00 45.44 172 GLY A N 1
ATOM 1381 C CA . GLY A 1 172 ? -34.226 17.607 65.943 1.00 45.44 172 GLY A CA 1
ATOM 1382 C C . GLY A 1 172 ? -33.416 18.823 65.486 1.00 45.44 172 GLY A C 1
ATOM 1383 O O . GLY A 1 172 ? -32.627 19.398 66.237 1.00 45.44 172 GLY A O 1
ATOM 1384 N N . ALA A 1 173 ? -33.632 19.202 64.225 1.00 54.31 173 ALA A N 1
ATOM 1385 C CA . ALA A 1 173 ? -33.029 20.376 63.608 1.00 54.31 173 ALA A CA 1
ATOM 1386 C C . ALA A 1 173 ? -33.093 21.600 64.550 1.00 54.31 173 ALA A C 1
ATOM 1388 O O . ALA A 1 173 ? -34.149 21.833 65.148 1.00 54.31 173 ALA A O 1
ATOM 1389 N N . PRO A 1 174 ? -32.015 22.400 64.681 1.00 50.53 174 PRO A N 1
ATOM 1390 C CA . PRO A 1 174 ? -32.045 23.589 65.517 1.00 50.53 174 PRO A CA 1
ATOM 1391 C C . PRO A 1 174 ? -33.091 24.552 64.956 1.00 50.53 174 PRO A C 1
ATOM 1393 O O . PRO A 1 174 ? -32.927 25.114 63.871 1.00 50.53 174 PRO A O 1
ATOM 1396 N N . GLY A 1 175 ? -34.193 24.710 65.686 1.00 46.28 175 GLY A N 1
ATOM 1397 C CA . GLY A 1 175 ? -35.207 25.705 65.386 1.00 46.28 175 GLY A CA 1
ATOM 1398 C C . GLY A 1 175 ? -34.575 27.092 65.402 1.00 46.28 175 GLY A C 1
ATOM 1399 O O . GLY A 1 175 ? -33.959 27.496 66.387 1.00 46.28 175 GLY A O 1
ATOM 1400 N N . LEU A 1 176 ? -34.727 27.811 64.290 1.00 54.44 176 LEU A N 1
ATOM 1401 C CA . LEU A 1 176 ? -34.420 29.230 64.154 1.00 54.44 176 LEU A CA 1
ATOM 1402 C C . LEU A 1 176 ? -35.167 30.015 65.244 1.00 54.44 176 LEU A C 1
ATOM 1404 O O . LEU A 1 176 ? -36.361 30.291 65.120 1.00 54.44 176 LEU A O 1
ATOM 1408 N N . GLY A 1 177 ? -34.466 30.358 66.325 1.00 40.81 177 GLY A N 1
ATOM 1409 C CA . GLY A 1 177 ? -34.971 31.247 67.365 1.00 40.81 177 GLY A CA 1
ATOM 1410 C C . GLY A 1 177 ? -35.221 32.637 66.785 1.00 40.81 177 GLY A C 1
ATOM 1411 O O . GLY A 1 177 ? -34.295 33.297 66.309 1.00 40.81 177 GLY A O 1
ATOM 1412 N N . LYS A 1 178 ? -36.482 33.079 66.808 1.00 48.25 178 LYS A N 1
ATOM 1413 C CA . LYS A 1 178 ? -36.857 34.461 66.502 1.00 48.25 178 LYS A CA 1
ATOM 1414 C C . LYS A 1 178 ? -36.248 35.385 67.559 1.00 48.25 178 LYS A C 1
ATOM 1416 O O . LYS A 1 178 ? -36.447 35.172 68.752 1.00 48.25 178 LYS A O 1
ATOM 1421 N N . ARG A 1 179 ? -35.516 36.404 67.105 1.00 45.34 179 ARG A N 1
ATOM 1422 C CA . ARG A 1 179 ? -35.076 37.529 67.938 1.00 45.34 179 ARG A CA 1
ATOM 1423 C C . ARG A 1 179 ? -36.299 38.379 68.293 1.00 45.34 179 ARG A C 1
ATOM 1425 O O . ARG A 1 179 ? -36.984 38.835 67.378 1.00 45.34 179 ARG A O 1
ATOM 1432 N N . SER A 1 180 ? -36.529 38.576 69.588 1.00 41.19 180 SER A N 1
ATOM 1433 C CA . SER A 1 180 ? -37.315 39.683 70.155 1.00 41.19 180 SER A CA 1
ATOM 1434 C C . SER A 1 180 ? -36.421 40.401 71.151 1.00 41.19 180 SER A C 1
ATOM 1436 O O . SER A 1 180 ? -35.631 39.681 71.804 1.00 41.19 180 SER A O 1
#

Mean predicted aligned error: 11.97 Å

Secondary structure (DSSP, 8-state):
---EE-TTT--EESSHHHHHHHHHH-HHHHHHT--TTTS---HHHHHHHTTSTTSHHHHHHSPPPTT-HHHHHHHHHH--HHHHHHHHHHHHHHHHH-SS--HHHHHHHHHHHHHHHHHHHHHHHHHHHHHHHHHHHHHHHHHHHHHHHHHHHHHHHHHHHHHH-TT---------PPP-

Nearest PDB structures (foldseek):
  5wbx-assembly1_B  TM=4.178E-01  e=6.526E+00  Homo sapiens

Foldseek 3Di:
DDWDAAPFPRDTDPDPVVSVVCCLQDLRNLCVCPACVVDPDDPSSLVSQLVQQLALSVLQVDDQDPPCPVVLVVCLVVDDLVRLSVLSNVLSCCQRPDPDHDPVSSNNNSSSSVSNVVNVVVVVVVVVVVVVVVVVVVVVVVVVVVVVVVVVVVVVVVVVCCVVVVVPDPDDDPPDDDDD

Sequence (180 aa):
MVRFDCNGCKLSFSSEAKRNQHQLDCTLFLLKLGPSFRIKMSKKKLRVRASIQGSYEWALRTTLPKNSKKCRLAMDKKYNQADLEKEVIKLEREIALSKSISEKCLNRQIIASHLLKQKIENNSKLKVEMELQKKREIEQKKLTDQAKQDRAQGSALGGIFDNKYSLFVSGGAPGLGKRS

pLDDT: mean 84.02, std 14.87, range [40.81, 96.81]

Radius of gyration: 34.13 Å; Cα contacts (8 Å, |Δi|>4): 138; chains: 1; bounding box: 75×53×96 Å

Organism: Aliivibrio fischeri (NCBI:txid668)

Solvent-accessible surface area (backbone atoms only — not comparable to full-atom values): 10386 Å² total; per-residue (Å²): 132,80,74,30,61,35,95,40,76,62,53,73,25,88,37,66,67,59,32,56,58,49,51,74,73,32,61,56,35,51,57,69,66,55,55,70,93,81,36,95,67,55,72,69,58,48,55,57,40,33,70,37,69,48,26,60,57,20,23,65,72,46,78,78,60,93,82,37,65,66,60,46,55,54,47,59,75,72,40,56,67,72,53,34,54,52,48,42,53,50,46,22,53,51,43,64,68,42,94,72,74,54,67,69,57,48,53,49,40,29,49,44,33,49,50,41,52,52,50,54,53,50,54,53,51,52,51,54,51,53,53,50,49,54,52,50,52,51,51,51,49,51,53,54,53,48,54,51,51,52,49,53,50,54,51,52,51,47,54,52,45,49,71,74,50,70,79,71,67,90,72,71,80,84,73,83,77,79,89,129